Protein AF-A0A351AAW2-F1 (afdb_monomer)

pLDDT: mean 85.41, std 19.0, range [32.38, 98.69]

Sequence (210 aa):
MLSVAGLLGGGAAAAAQMTMWMSGPDSREQTAAILKAEAAKGPVTVGLVSDPWFYSPTLYPMATAPRFVPVDQRDAAMREATNPAVVRYVAPDGGRINWDTRLIDEVQPDFIVFSSFEADDLARIAADPAARPKFEAAVKDMERFRDRLNQDYEVWQRVGAGGPRIHDLMYIRPEMWIWRKKPKSATDSASTSNPSSTTSGTSGAPAPTP

Radius of gyration: 25.87 Å; Cα contacts (8 Å, |Δi|>4): 273; chains: 1; bounding box: 112×68×40 Å

Secondary structure (DSSP, 8-state):
------SSS-HHHHHHHHHHHHHSPPHHHHHHHHHHHHHTTS--EEEESS---TTS---STTTT--TTS-HHHHHHHHHH-BTTEEE----TTS---TT-THIIIII--SEEEEEHHHHHHHHHHHT-TTTGGGSHHHHHHHHHHHHHHHHHEEEEEEESTT---SGGGGGGS--EEEEEEPPPPGGGG----------------PPPP-

Mean predicted aligned error: 9.9 Å

Foldseek 3Di:
DDPPDDDDPDPPVVVVVLVCLLPDDALLAVVLVVLLVVLVVDAFEEEELFQAACQHRPVWPCSHPDPVPDPVVSVVRQCPRVSHRYDYDQDPVRDGAGLALCCCVPVNGQKYKDWLLSPVVLVVQVVDPVNCVVCVPNNVSNVVSVVSCVVFKDFPDWTQPPFDNPNVRCSSGIIMTIIGGDPPDPVVPPPPDDDPDDDPDDDDDDDDDD

Solvent-accessible surface area (backbone atoms only — not comparable to full-atom values): 12320 Å² total; per-residue (Å²): 134,94,81,86,78,83,88,77,87,50,64,68,59,55,50,50,53,50,49,50,44,65,73,42,81,51,31,33,54,52,50,23,51,55,50,34,56,52,21,74,77,42,94,38,36,39,29,38,49,51,86,64,28,78,74,37,48,60,62,36,70,57,26,52,45,61,83,88,54,55,66,69,61,42,48,49,37,33,64,68,26,65,65,27,26,47,47,61,62,62,44,98,88,67,48,79,55,58,32,48,52,54,35,61,75,72,64,53,40,51,26,40,43,52,30,41,80,75,48,48,59,46,53,53,34,66,72,30,84,85,54,25,78,85,42,47,67,63,37,50,30,42,52,52,25,51,60,55,41,60,74,52,30,43,81,70,49,72,35,34,70,91,45,56,86,52,76,88,51,18,81,57,25,39,32,32,43,36,27,31,52,56,79,79,61,84,73,77,72,75,75,73,79,78,81,85,82,81,83,87,81,83,84,87,80,86,86,88,81,134

Structure (mmCIF, N/CA/C/O backbone):
data_AF-A0A351AAW2-F1
#
_entry.id   AF-A0A351AAW2-F1
#
loop_
_atom_site.group_PDB
_atom_site.id
_atom_site.type_symbol
_atom_site.label_atom_id
_atom_site.label_alt_id
_atom_site.label_comp_id
_atom_site.label_asym_id
_atom_site.label_entity_id
_atom_site.label_seq_id
_atom_site.pdbx_PDB_ins_code
_atom_site.Cartn_x
_atom_site.Cartn_y
_atom_site.Cartn_z
_atom_site.occupancy
_atom_site.B_iso_or_equiv
_atom_site.auth_seq_id
_atom_site.auth_comp_id
_atom_site.auth_asym_id
_atom_site.auth_atom_id
_atom_site.pdbx_PDB_model_num
ATOM 1 N N . MET A 1 1 ? 34.256 26.116 -13.286 1.00 32.38 1 MET A N 1
ATOM 2 C CA . MET A 1 1 ? 33.005 26.182 -14.068 1.00 32.38 1 MET A CA 1
ATOM 3 C C . MET A 1 1 ? 32.239 24.891 -13.833 1.00 32.38 1 MET A C 1
ATOM 5 O O . MET A 1 1 ? 32.781 23.831 -14.107 1.00 32.38 1 MET A O 1
ATOM 9 N N . LEU A 1 2 ? 31.046 24.980 -13.236 1.00 39.31 2 LEU A N 1
ATOM 10 C CA . LEU A 1 2 ? 30.132 23.857 -13.011 1.00 39.31 2 LEU A CA 1
ATOM 11 C C . LEU A 1 2 ? 29.430 23.537 -14.337 1.00 39.31 2 LEU A C 1
ATOM 13 O O . LEU A 1 2 ? 28.540 24.269 -14.761 1.00 39.31 2 LEU A O 1
ATOM 17 N N . SER A 1 3 ? 29.841 22.463 -14.998 1.00 38.38 3 SER A N 1
ATOM 18 C CA . SER A 1 3 ? 29.229 21.984 -16.237 1.00 38.38 3 SER A CA 1
ATOM 19 C C . SER A 1 3 ? 28.913 20.497 -16.109 1.00 38.38 3 SER A C 1
ATO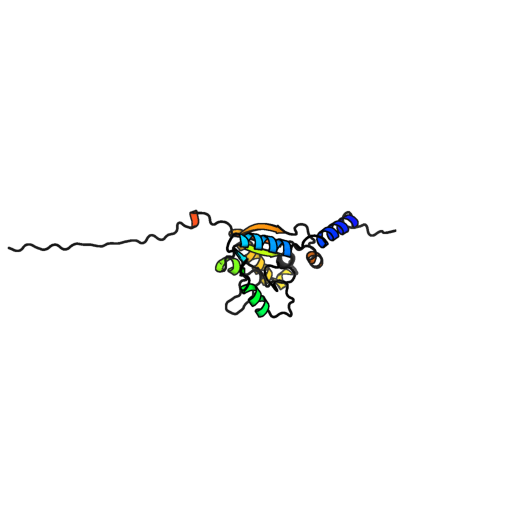M 21 O O . SER A 1 3 ? 29.616 19.649 -16.645 1.00 38.38 3 SER A O 1
ATOM 23 N N . VAL A 1 4 ? 27.836 20.194 -15.381 1.00 46.47 4 VAL A N 1
ATOM 24 C CA . VAL A 1 4 ? 27.039 18.969 -15.562 1.00 46.47 4 VAL A CA 1
ATOM 25 C C . VAL A 1 4 ? 25.584 19.418 -15.690 1.00 46.47 4 VAL A C 1
ATOM 27 O O . VAL A 1 4 ? 24.741 19.232 -14.820 1.00 46.47 4 VAL A O 1
ATOM 30 N N . ALA A 1 5 ? 25.331 20.140 -16.777 1.00 44.94 5 ALA A N 1
ATOM 31 C CA . ALA A 1 5 ? 24.012 20.523 -17.242 1.00 44.94 5 ALA A CA 1
ATOM 32 C C . ALA A 1 5 ? 23.766 19.729 -18.524 1.00 44.94 5 ALA A C 1
ATOM 34 O O . ALA A 1 5 ? 24.252 20.101 -19.587 1.00 44.94 5 ALA A O 1
ATOM 35 N N . GLY A 1 6 ? 23.074 18.598 -18.421 1.00 40.16 6 GLY A N 1
ATOM 36 C CA . GLY A 1 6 ? 22.775 17.803 -19.604 1.00 40.16 6 GLY A CA 1
ATOM 37 C C . GLY A 1 6 ? 22.202 16.441 -19.275 1.00 40.16 6 GLY A C 1
ATOM 38 O O . GLY A 1 6 ? 22.934 15.465 -19.311 1.00 40.16 6 GLY A O 1
ATOM 39 N N . LEU A 1 7 ? 20.896 16.387 -18.988 1.00 43.41 7 LEU A N 1
ATOM 40 C CA . LEU A 1 7 ? 20.060 15.413 -19.695 1.00 43.41 7 LEU A CA 1
ATOM 41 C C . LEU A 1 7 ? 18.557 15.737 -19.696 1.00 43.41 7 LEU A C 1
ATOM 43 O O . LEU A 1 7 ? 17.889 15.276 -20.606 1.00 43.41 7 LEU A O 1
ATOM 47 N N . LEU A 1 8 ? 18.002 16.528 -18.763 1.00 42.16 8 LEU A N 1
ATOM 48 C CA . LEU A 1 8 ? 16.540 16.761 -18.710 1.00 42.16 8 LEU A CA 1
ATOM 49 C C . LEU A 1 8 ? 16.142 18.091 -18.032 1.00 42.16 8 LEU A C 1
ATOM 51 O O . LEU A 1 8 ? 15.475 18.076 -17.008 1.00 42.16 8 LEU A O 1
ATOM 55 N N . GLY A 1 9 ? 16.559 19.251 -18.554 1.00 45.62 9 GLY A N 1
ATOM 56 C CA . GLY A 1 9 ? 15.999 20.539 -18.102 1.00 45.62 9 GLY A CA 1
ATOM 57 C C . GLY A 1 9 ? 16.155 20.832 -16.599 1.00 45.62 9 GLY A C 1
ATOM 58 O O . GLY A 1 9 ? 15.196 20.785 -15.840 1.00 45.62 9 GLY A O 1
ATOM 59 N N . GLY A 1 10 ? 17.371 21.211 -16.191 1.00 56.72 10 GLY A N 1
ATOM 60 C CA . GLY A 1 10 ? 17.619 21.961 -14.953 1.00 56.72 10 GLY A CA 1
ATOM 61 C C . GLY A 1 10 ? 17.980 21.124 -13.725 1.00 56.72 10 GLY A C 1
ATOM 62 O O . GLY A 1 10 ? 17.160 20.939 -12.832 1.00 56.72 10 GLY A O 1
ATOM 63 N N . GLY A 1 11 ? 19.249 20.720 -13.599 1.00 69.56 11 GLY A N 1
ATOM 64 C CA . GLY A 1 11 ? 19.754 20.034 -12.397 1.00 69.56 11 GLY A CA 1
ATOM 65 C C . GLY A 1 11 ? 19.486 20.793 -11.087 1.00 69.56 11 GLY A C 1
ATOM 66 O O . GLY A 1 11 ? 19.213 20.170 -10.068 1.00 69.56 11 GLY A O 1
ATOM 67 N N . ALA A 1 12 ? 19.458 22.130 -11.121 1.00 78.94 12 ALA A N 1
ATOM 68 C CA . ALA A 1 12 ? 19.077 22.949 -9.969 1.00 78.94 12 ALA A CA 1
ATOM 69 C C . ALA A 1 12 ? 17.584 22.828 -9.608 1.00 78.94 12 ALA A C 1
ATOM 71 O O . ALA A 1 12 ? 17.251 22.749 -8.431 1.00 78.94 12 ALA A O 1
ATOM 72 N N . ALA A 1 13 ? 16.689 22.766 -10.601 1.00 80.94 13 ALA A N 1
ATOM 73 C CA . ALA A 1 13 ? 15.256 22.588 -10.370 1.00 80.94 13 ALA A CA 1
ATOM 74 C C . ALA A 1 13 ? 14.956 21.183 -9.829 1.00 80.94 13 ALA A C 1
ATOM 76 O O . ALA A 1 13 ? 14.210 21.043 -8.864 1.00 80.94 13 ALA A O 1
ATOM 77 N N . ALA A 1 14 ? 15.604 20.152 -10.380 1.00 80.00 14 ALA A N 1
ATOM 78 C CA . ALA A 1 14 ? 15.505 18.788 -9.866 1.00 80.00 14 ALA A CA 1
ATOM 79 C C . ALA A 1 14 ? 16.056 18.669 -8.434 1.00 80.00 14 ALA A C 1
ATOM 81 O O . ALA A 1 14 ? 15.426 18.045 -7.584 1.00 80.00 14 ALA A O 1
ATOM 82 N N . ALA A 1 15 ? 17.193 19.310 -8.139 1.00 84.12 15 ALA A N 1
ATOM 83 C CA . ALA A 1 15 ? 17.756 19.341 -6.791 1.00 84.12 15 ALA A CA 1
ATOM 84 C C . ALA A 1 15 ? 16.842 20.080 -5.800 1.00 84.12 15 ALA A C 1
ATOM 86 O O . ALA A 1 15 ? 16.613 19.586 -4.697 1.00 84.12 15 ALA A O 1
ATOM 87 N N . ALA A 1 16 ? 16.272 21.223 -6.192 1.00 87.06 16 ALA A N 1
ATOM 88 C CA . ALA A 1 16 ? 15.308 21.960 -5.378 1.00 87.06 16 ALA A CA 1
ATOM 89 C C . ALA A 1 16 ? 14.037 21.137 -5.116 1.00 87.06 16 ALA A C 1
ATOM 91 O O . ALA A 1 16 ? 13.591 21.042 -3.975 1.00 87.06 16 ALA A O 1
ATOM 92 N N . GLN A 1 17 ? 13.503 20.472 -6.143 1.00 87.12 17 GLN A N 1
ATOM 93 C CA . GLN A 1 17 ? 12.336 19.603 -6.017 1.00 87.12 17 GLN A CA 1
ATOM 94 C C . GLN A 1 17 ? 12.607 18.413 -5.089 1.00 87.12 17 GLN A C 1
ATOM 96 O O . GLN A 1 17 ? 11.781 18.100 -4.230 1.00 87.12 17 GLN A O 1
ATOM 101 N N . MET A 1 18 ? 13.774 17.778 -5.223 1.00 86.88 18 MET A N 1
ATOM 102 C CA . MET A 1 18 ? 14.186 16.686 -4.344 1.00 86.88 18 MET A CA 1
ATOM 103 C C . MET A 1 18 ? 14.350 17.170 -2.901 1.00 86.88 18 MET A C 1
ATOM 105 O O . MET A 1 18 ? 13.867 16.527 -1.974 1.00 86.88 18 MET A O 1
ATOM 109 N N . THR A 1 19 ? 14.959 18.343 -2.716 1.00 88.50 19 THR A N 1
ATOM 110 C CA . THR A 1 19 ? 15.125 18.976 -1.400 1.00 88.50 19 THR A CA 1
ATOM 111 C C . THR A 1 19 ? 13.768 19.239 -0.760 1.00 88.50 19 THR A C 1
ATOM 113 O O . THR A 1 19 ? 13.556 18.880 0.394 1.00 88.50 19 THR A O 1
ATOM 116 N N . MET A 1 20 ? 12.817 19.783 -1.523 1.00 89.25 20 MET A N 1
ATOM 117 C CA . MET A 1 20 ? 11.447 19.993 -1.062 1.00 89.25 20 MET A CA 1
ATOM 118 C C . MET A 1 20 ? 10.782 18.686 -0.626 1.00 89.25 20 MET A C 1
ATOM 120 O O . MET A 1 20 ? 10.138 18.658 0.420 1.00 89.25 20 MET A O 1
ATOM 124 N N . TRP A 1 21 ? 10.946 17.601 -1.387 1.00 90.75 21 TRP A N 1
ATOM 125 C CA . TRP A 1 21 ? 10.404 16.296 -1.008 1.00 90.75 21 TRP A CA 1
ATOM 126 C C . TRP A 1 21 ? 11.035 15.741 0.267 1.00 90.75 21 TRP A C 1
ATOM 128 O O . TRP A 1 21 ? 10.297 15.260 1.118 1.00 90.75 21 TRP A O 1
ATOM 138 N N . MET A 1 22 ? 12.354 15.865 0.424 1.00 89.19 22 MET A N 1
ATOM 139 C CA . MET A 1 22 ? 13.073 15.415 1.622 1.00 89.19 22 MET A CA 1
ATOM 140 C C . MET A 1 22 ? 12.754 16.256 2.865 1.00 89.19 22 MET A C 1
ATOM 142 O O . MET A 1 22 ? 12.790 15.738 3.975 1.00 89.19 22 MET A O 1
ATOM 146 N N . SER A 1 23 ? 12.465 17.550 2.693 1.00 91.31 23 SER A N 1
ATOM 147 C CA . SER A 1 23 ? 12.080 18.450 3.791 1.00 91.31 23 SER A CA 1
ATOM 148 C C . SER A 1 23 ? 10.594 18.385 4.148 1.00 91.31 23 SER A C 1
ATOM 150 O O . SER A 1 23 ? 10.184 18.886 5.193 1.00 91.31 23 SER A O 1
ATOM 152 N N . GLY A 1 24 ? 9.777 17.841 3.246 1.00 88.25 24 GLY A N 1
ATOM 153 C CA . GLY A 1 24 ? 8.337 17.750 3.421 1.00 88.25 24 GLY A CA 1
ATOM 154 C C . GLY A 1 24 ? 7.940 16.588 4.333 1.00 88.25 24 GLY A C 1
ATOM 155 O O . GLY A 1 24 ? 8.760 15.724 4.643 1.00 88.25 24 GLY A O 1
ATOM 156 N N . PRO A 1 25 ? 6.661 16.523 4.736 1.00 90.69 25 PRO A N 1
ATOM 157 C CA . PRO A 1 25 ? 6.148 15.359 5.436 1.00 90.69 25 PRO A CA 1
ATOM 158 C C . PRO A 1 25 ? 6.336 14.093 4.596 1.00 90.69 25 PRO A C 1
ATOM 160 O O . PRO A 1 25 ? 6.118 14.092 3.378 1.00 90.69 25 PRO A O 1
ATOM 163 N N . ASP A 1 26 ? 6.701 13.006 5.265 1.00 92.94 26 ASP A N 1
ATOM 164 C CA . ASP A 1 26 ? 6.865 11.701 4.642 1.00 92.94 26 ASP A CA 1
ATOM 165 C C . ASP A 1 26 ? 5.517 11.182 4.105 1.00 92.94 26 ASP A C 1
ATOM 167 O O . ASP A 1 26 ? 4.471 11.367 4.737 1.00 92.94 26 ASP A O 1
ATOM 171 N N . SER A 1 27 ? 5.489 10.576 2.914 1.00 95.75 27 SER A N 1
ATOM 172 C CA . SER A 1 27 ? 4.233 10.093 2.317 1.00 95.75 27 SER A CA 1
ATOM 173 C C . SER A 1 27 ? 3.629 8.907 3.072 1.00 95.75 27 SER A C 1
ATOM 175 O O . SER A 1 27 ? 2.403 8.766 3.094 1.00 95.75 27 SER A O 1
ATOM 177 N N . ARG A 1 28 ? 4.450 8.094 3.743 1.00 95.56 28 ARG A N 1
ATOM 178 C CA . ARG A 1 28 ? 4.016 6.969 4.584 1.00 95.56 28 ARG A CA 1
ATOM 179 C C . ARG A 1 28 ? 3.315 7.480 5.838 1.00 95.56 28 ARG A C 1
ATOM 181 O O . ARG A 1 28 ? 2.228 7.003 6.159 1.00 95.56 28 ARG A O 1
ATOM 188 N N . GLU A 1 29 ? 3.889 8.498 6.479 1.00 95.44 29 GLU A N 1
ATOM 189 C CA . GLU A 1 29 ? 3.304 9.162 7.653 1.00 95.44 29 GLU A CA 1
ATOM 190 C C . GLU A 1 29 ? 2.002 9.887 7.308 1.00 95.44 29 GLU A C 1
ATOM 192 O O . GLU A 1 29 ? 0.998 9.727 7.998 1.00 95.44 29 GLU A O 1
ATOM 197 N N . GLN A 1 30 ? 1.974 10.633 6.200 1.00 96.88 30 GLN A N 1
ATOM 198 C CA . GLN A 1 30 ? 0.746 11.280 5.723 1.00 96.88 30 GLN A CA 1
ATOM 199 C C . GLN A 1 30 ? -0.361 10.260 5.449 1.00 96.88 30 GLN A C 1
ATOM 201 O O . GLN A 1 30 ? -1.504 10.460 5.854 1.00 96.88 30 GLN A O 1
ATOM 206 N N . THR A 1 31 ? -0.019 9.144 4.803 1.00 98.00 31 THR A N 1
ATOM 207 C CA . THR A 1 31 ? -0.963 8.051 4.539 1.00 98.00 31 THR A CA 1
ATOM 208 C C . THR A 1 31 ? -1.501 7.456 5.838 1.00 98.00 31 THR A C 1
ATOM 210 O O . THR A 1 31 ? -2.710 7.260 5.973 1.00 98.00 31 THR A O 1
ATOM 213 N N . ALA A 1 32 ? -0.632 7.221 6.825 1.00 97.06 32 ALA A N 1
ATOM 214 C CA . ALA A 1 32 ? -1.048 6.742 8.136 1.00 97.06 32 ALA A CA 1
ATOM 215 C C . ALA A 1 32 ? -1.952 7.752 8.859 1.00 97.06 32 ALA A C 1
ATOM 217 O O . ALA A 1 32 ? -2.960 7.355 9.439 1.00 97.06 32 ALA A O 1
ATOM 218 N N . ALA A 1 33 ? -1.639 9.048 8.794 1.00 97.50 33 ALA A N 1
ATOM 219 C CA . ALA A 1 33 ? -2.446 10.108 9.392 1.00 97.50 33 ALA A CA 1
ATOM 220 C C . ALA A 1 33 ? -3.853 10.181 8.778 1.00 97.50 33 ALA A C 1
ATOM 222 O O . ALA A 1 33 ? -4.832 10.279 9.514 1.00 97.50 33 ALA A O 1
ATOM 223 N N . ILE A 1 34 ? -3.966 10.061 7.450 1.00 98.06 34 ILE A N 1
ATOM 224 C CA . ILE A 1 34 ? -5.254 10.014 6.743 1.00 98.06 34 ILE A CA 1
ATOM 225 C C . ILE A 1 34 ? -6.096 8.829 7.233 1.00 98.06 34 ILE A C 1
ATOM 227 O O . ILE A 1 34 ? -7.254 9.001 7.606 1.00 98.06 34 ILE A O 1
ATOM 231 N N . LEU A 1 35 ? -5.514 7.630 7.279 1.00 98.31 35 LEU A N 1
ATOM 232 C CA . LEU A 1 35 ? -6.234 6.416 7.675 1.00 98.31 35 LEU A CA 1
ATOM 233 C C . LEU A 1 35 ? -6.613 6.416 9.165 1.00 98.31 35 LEU A C 1
ATOM 235 O O . LEU A 1 35 ? -7.714 5.997 9.516 1.00 98.31 35 LEU A O 1
ATOM 239 N N . LYS A 1 36 ? -5.751 6.949 10.039 1.00 97.56 36 LYS A N 1
ATOM 240 C CA . LYS A 1 36 ? -6.065 7.164 11.462 1.00 97.56 36 LYS A CA 1
ATOM 241 C C . LYS A 1 36 ? -7.186 8.192 11.649 1.00 97.56 36 LYS A C 1
ATOM 243 O O . LYS A 1 36 ? -8.022 8.020 12.530 1.00 97.56 36 LYS A O 1
ATOM 248 N N . ALA A 1 37 ? -7.246 9.229 10.812 1.00 97.88 37 ALA A N 1
ATOM 249 C CA . ALA A 1 37 ? -8.334 10.204 10.845 1.00 97.88 37 ALA A CA 1
ATOM 250 C C . ALA A 1 37 ? -9.679 9.604 10.400 1.00 97.88 37 ALA A C 1
ATOM 252 O O . ALA A 1 37 ? -10.714 9.992 10.936 1.00 97.88 37 ALA A O 1
ATOM 253 N N . GLU A 1 38 ? -9.690 8.652 9.460 1.00 97.75 38 GLU A N 1
ATOM 254 C CA . GLU A 1 38 ? -10.908 7.893 9.136 1.00 97.75 38 GLU A CA 1
ATOM 255 C C . GLU A 1 38 ? -11.321 6.968 10.284 1.00 97.75 38 GLU A C 1
ATOM 257 O O . GLU A 1 38 ? -12.490 6.949 10.659 1.00 97.75 38 GLU A O 1
ATOM 262 N N . ALA A 1 39 ? -10.366 6.272 10.902 1.00 97.19 39 ALA A N 1
ATOM 263 C CA . ALA A 1 39 ? -10.633 5.387 12.035 1.00 97.19 39 ALA A CA 1
ATOM 264 C C . ALA A 1 39 ? -11.135 6.141 13.290 1.00 97.19 39 ALA A C 1
ATOM 266 O O . ALA A 1 39 ? -11.916 5.617 14.082 1.00 97.19 39 ALA A O 1
ATOM 267 N N . ALA A 1 40 ? -10.792 7.426 13.430 1.00 96.88 40 ALA A N 1
ATOM 268 C CA . ALA A 1 40 ? -11.358 8.293 14.464 1.00 96.88 40 ALA A CA 1
ATOM 269 C C . ALA A 1 40 ? -12.862 8.587 14.272 1.00 96.88 40 ALA A C 1
ATOM 271 O O . ALA A 1 40 ? -13.527 8.999 15.223 1.00 96.88 40 ALA A O 1
ATOM 272 N N . LYS A 1 41 ? -13.412 8.388 13.065 1.00 96.50 41 LYS A N 1
ATOM 273 C CA . LYS A 1 41 ? -14.846 8.574 12.770 1.00 96.50 41 LYS A CA 1
ATOM 274 C C . LYS A 1 41 ? -15.668 7.312 13.041 1.00 96.50 41 LYS A C 1
ATOM 276 O O . LYS A 1 41 ? -16.892 7.393 13.111 1.00 96.50 41 LYS A O 1
ATOM 281 N N . GLY A 1 42 ? -15.016 6.161 13.174 1.00 95.25 42 GLY A N 1
ATOM 282 C CA . GLY A 1 42 ? -15.643 4.867 13.420 1.00 95.25 42 GLY A CA 1
ATOM 283 C C . GLY A 1 42 ? -14.685 3.709 13.126 1.00 95.25 42 GLY A C 1
ATOM 284 O O . GLY A 1 42 ? -13.620 3.934 12.554 1.00 95.25 42 GLY A O 1
ATOM 285 N N . PRO A 1 43 ? -15.042 2.466 13.497 1.00 95.88 43 PRO A N 1
ATOM 286 C CA . PRO A 1 43 ? -14.203 1.301 13.237 1.00 95.88 43 PRO A CA 1
ATOM 287 C C . PRO A 1 43 ? -13.858 1.175 11.749 1.00 95.88 43 PRO A C 1
ATOM 289 O O . PRO A 1 43 ? -14.750 1.164 10.904 1.00 95.88 43 PRO A O 1
ATOM 292 N N . VAL A 1 44 ? -12.562 1.084 11.448 1.00 97.00 44 VAL A N 1
ATOM 293 C CA . VAL A 1 44 ? -12.021 0.969 10.090 1.00 97.00 44 VAL A CA 1
ATOM 294 C C . VAL A 1 44 ? -10.956 -0.118 10.067 1.00 97.00 44 VAL A C 1
ATOM 296 O O . VAL A 1 44 ? -10.084 -0.163 10.940 1.00 97.00 44 VAL A O 1
ATOM 299 N N . THR A 1 45 ? -10.996 -0.945 9.026 1.00 98.31 45 THR A N 1
ATOM 300 C CA . THR A 1 45 ? -9.996 -1.976 8.741 1.00 98.31 45 THR A CA 1
ATOM 301 C C . THR A 1 45 ? -9.164 -1.602 7.514 1.00 98.31 45 THR A C 1
ATOM 303 O O . THR A 1 45 ? -9.706 -1.267 6.460 1.00 98.31 45 THR A O 1
ATOM 306 N N . VAL A 1 46 ? -7.838 -1.692 7.627 1.00 98.56 46 VAL A N 1
ATOM 307 C CA . VAL A 1 46 ? -6.885 -1.415 6.545 1.00 98.56 46 VAL A CA 1
ATOM 308 C C . VAL A 1 46 ? -6.122 -2.682 6.169 1.00 98.56 46 VAL A C 1
ATOM 310 O O . VAL A 1 46 ? -5.406 -3.255 6.987 1.00 98.56 46 VAL A O 1
ATOM 313 N N . GLY A 1 47 ? -6.253 -3.093 4.911 1.00 98.12 47 GLY A N 1
ATOM 314 C CA . GLY A 1 47 ? -5.556 -4.220 4.309 1.00 98.12 47 GLY A CA 1
ATOM 315 C C . GLY A 1 47 ? -4.191 -3.856 3.733 1.00 98.12 47 GLY A C 1
ATOM 316 O O . GLY A 1 47 ? -4.057 -2.860 3.019 1.00 98.12 47 GLY A O 1
ATOM 317 N N . LEU A 1 48 ? -3.201 -4.710 3.985 1.00 97.38 48 LEU A N 1
ATOM 318 C CA . LEU A 1 48 ? -1.857 -4.637 3.414 1.00 97.38 48 LEU A CA 1
ATOM 319 C C . LEU A 1 48 ? -1.638 -5.774 2.409 1.00 97.38 48 LEU A C 1
ATOM 321 O O . LEU A 1 48 ? -1.891 -6.940 2.713 1.00 97.38 48 LEU A O 1
ATOM 325 N N . VAL A 1 49 ? -1.128 -5.443 1.219 1.00 97.12 49 VAL A N 1
ATOM 326 C CA . VAL A 1 49 ? -0.915 -6.420 0.129 1.00 97.12 49 VAL A CA 1
ATOM 327 C C . VAL A 1 49 ? 0.314 -7.311 0.335 1.00 97.12 49 VAL A C 1
ATOM 329 O O . VAL A 1 49 ? 0.438 -8.354 -0.302 1.00 97.12 49 VAL A O 1
ATOM 332 N N . SER A 1 50 ? 1.226 -6.919 1.221 1.00 94.81 50 SER A N 1
ATOM 333 C CA . SER A 1 50 ? 2.466 -7.628 1.540 1.00 94.81 50 SER A CA 1
ATOM 334 C C . SER A 1 50 ? 2.837 -7.424 3.003 1.00 94.81 50 SER A C 1
ATOM 336 O O . SER A 1 50 ? 2.265 -6.569 3.680 1.00 94.81 50 SER A O 1
ATOM 338 N N . ASP A 1 51 ? 3.811 -8.193 3.497 1.00 92.06 51 ASP A N 1
ATOM 339 C CA . ASP A 1 51 ? 4.370 -7.931 4.823 1.00 92.06 51 ASP A CA 1
ATOM 340 C C . ASP A 1 51 ? 4.942 -6.506 4.872 1.00 92.06 51 ASP A C 1
ATOM 342 O O . ASP A 1 51 ? 5.748 -6.148 4.002 1.00 92.06 51 ASP A O 1
ATOM 346 N N . PRO A 1 52 ? 4.557 -5.703 5.874 1.00 91.12 52 PRO A N 1
ATOM 347 C CA . PRO A 1 52 ? 4.966 -4.316 5.934 1.00 91.12 52 PRO A CA 1
ATOM 348 C C . PRO A 1 52 ? 6.464 -4.171 6.202 1.00 91.12 52 PRO A C 1
ATOM 350 O O . PRO A 1 52 ? 7.128 -5.029 6.804 1.00 91.12 52 PRO A O 1
ATOM 353 N N . TRP A 1 53 ? 6.999 -3.082 5.663 1.00 90.62 53 TRP A N 1
ATOM 354 C CA . TRP A 1 53 ? 8.422 -2.801 5.596 1.00 90.62 53 TRP A CA 1
ATOM 355 C C . TRP A 1 53 ? 8.687 -1.292 5.651 1.00 90.62 53 TRP A C 1
ATOM 357 O O . TRP A 1 53 ? 7.764 -0.509 5.857 1.00 90.62 53 TRP A O 1
ATOM 367 N N . PHE A 1 54 ? 9.935 -0.844 5.457 1.00 88.50 54 PHE A N 1
ATOM 368 C CA . PHE A 1 54 ? 10.271 0.587 5.552 1.00 88.50 54 PHE A CA 1
ATOM 369 C C . PHE A 1 54 ? 9.436 1.473 4.606 1.00 88.50 54 PHE A C 1
ATOM 371 O O . PHE A 1 54 ? 9.317 2.668 4.858 1.00 88.50 54 PHE A O 1
ATOM 378 N N . TYR A 1 55 ? 8.898 0.930 3.505 1.00 90.12 55 TYR A N 1
ATOM 379 C CA . TYR A 1 55 ? 8.084 1.659 2.524 1.00 90.12 55 TYR A CA 1
ATOM 380 C C . TYR A 1 55 ? 6.579 1.662 2.839 1.00 90.12 55 TYR A C 1
ATOM 382 O O . TYR A 1 55 ? 5.815 2.345 2.163 1.00 90.12 55 TYR A O 1
ATOM 390 N N . SER A 1 56 ? 6.141 0.930 3.863 1.00 93.25 56 SER A N 1
ATOM 391 C CA . SER A 1 56 ? 4.727 0.819 4.222 1.00 93.25 56 SER A CA 1
ATOM 392 C C . SER A 1 56 ? 4.273 1.981 5.122 1.00 93.25 56 SER A C 1
ATOM 394 O O . SER A 1 56 ? 5.097 2.579 5.820 1.00 93.25 56 SER A O 1
ATOM 396 N N . PRO A 1 57 ? 2.968 2.317 5.150 1.00 95.19 57 PRO A N 1
ATOM 397 C CA . PRO A 1 57 ? 2.437 3.306 6.086 1.00 95.19 57 PRO A CA 1
ATOM 398 C C . PRO A 1 57 ? 2.640 2.892 7.552 1.00 95.19 57 PRO A C 1
ATOM 400 O O . PRO A 1 57 ? 2.445 1.732 7.916 1.00 95.19 57 PRO A O 1
ATOM 403 N N . THR A 1 58 ? 2.937 3.853 8.425 1.00 94.38 58 THR A N 1
ATOM 404 C CA . THR A 1 58 ? 3.160 3.660 9.872 1.00 94.38 58 THR A CA 1
ATOM 405 C C . THR A 1 58 ? 1.854 3.583 10.671 1.00 94.38 58 THR A C 1
ATOM 407 O O . THR A 1 58 ? 1.563 4.357 11.593 1.00 94.38 58 THR A O 1
ATOM 410 N N . LEU A 1 59 ? 1.013 2.617 10.302 1.00 95.50 59 LEU A N 1
ATOM 411 C CA . LEU A 1 59 ? -0.309 2.430 10.905 1.00 95.50 59 LEU A CA 1
ATOM 412 C C . LEU A 1 59 ? -0.242 1.906 12.340 1.00 95.50 59 LEU A C 1
ATOM 414 O O . LEU A 1 59 ? -1.135 2.198 13.128 1.00 95.50 59 LEU A O 1
ATOM 418 N N . TYR A 1 60 ? 0.830 1.202 12.690 1.00 93.88 60 TYR A N 1
ATOM 419 C CA . TYR A 1 60 ? 1.020 0.585 13.996 1.00 93.88 60 TYR A CA 1
ATOM 420 C C . TYR A 1 60 ? 2.513 0.537 14.372 1.00 93.88 60 TYR A C 1
ATOM 422 O O . TYR A 1 60 ? 3.372 0.684 13.490 1.00 93.88 60 TYR A O 1
ATOM 430 N N . PRO A 1 61 ? 2.859 0.361 15.664 1.00 88.50 61 PRO A N 1
ATOM 431 C CA . PRO A 1 61 ? 4.248 0.187 16.081 1.00 88.50 61 PRO A CA 1
ATOM 432 C C . PRO A 1 61 ? 4.890 -0.976 15.322 1.00 88.50 61 PRO A C 1
ATOM 434 O O . PRO A 1 61 ? 4.270 -2.012 15.155 1.00 88.50 61 PRO A O 1
ATOM 437 N N . MET A 1 62 ? 6.138 -0.843 14.876 1.00 88.12 62 MET A N 1
ATOM 438 C CA . MET A 1 62 ? 6.847 -1.892 14.119 1.00 88.12 62 MET A CA 1
ATOM 439 C C . MET A 1 62 ? 6.379 -2.120 12.669 1.00 88.12 62 MET A C 1
ATOM 441 O O . MET A 1 62 ? 6.943 -2.988 12.004 1.00 88.12 62 MET A O 1
ATOM 445 N N . ALA A 1 63 ? 5.454 -1.318 12.125 1.00 88.12 63 ALA A N 1
ATOM 446 C CA . ALA A 1 63 ? 5.100 -1.376 10.698 1.00 88.12 63 ALA A CA 1
ATOM 447 C C . ALA A 1 63 ? 6.325 -1.206 9.771 1.00 88.12 63 ALA A C 1
ATOM 449 O O . ALA A 1 63 ? 6.408 -1.819 8.713 1.00 88.12 63 ALA A O 1
ATOM 450 N N . THR A 1 64 ? 7.316 -0.424 10.200 1.00 88.44 64 THR A N 1
ATOM 451 C CA . THR A 1 64 ? 8.578 -0.190 9.477 1.00 88.44 64 THR A CA 1
ATOM 452 C C . THR A 1 64 ? 9.772 -0.895 10.125 1.00 88.44 64 THR A C 1
ATOM 454 O O . THR A 1 64 ? 10.924 -0.550 9.857 1.00 88.44 64 THR A O 1
ATOM 457 N N . ALA A 1 65 ? 9.522 -1.878 10.998 1.00 88.56 65 ALA A N 1
ATOM 458 C CA . ALA A 1 65 ? 10.586 -2.583 11.698 1.00 88.56 65 ALA A CA 1
ATOM 459 C C . ALA A 1 65 ? 11.508 -3.337 10.723 1.00 88.56 65 ALA A C 1
ATOM 461 O O . ALA A 1 65 ? 11.030 -3.887 9.730 1.00 88.56 65 ALA A O 1
ATOM 462 N N . PRO A 1 66 ? 12.818 -3.413 11.017 1.00 87.00 66 PRO A N 1
ATOM 463 C CA . PRO A 1 66 ? 13.789 -4.117 10.186 1.00 87.00 66 PRO A CA 1
ATOM 464 C C . PRO A 1 66 ? 13.591 -5.653 10.191 1.00 87.00 66 PRO A C 1
ATOM 466 O O . PRO A 1 66 ? 12.913 -6.201 11.049 1.00 87.00 66 PRO A O 1
ATOM 469 N N . ARG A 1 67 ? 14.176 -6.390 9.226 1.00 85.94 67 ARG A N 1
ATOM 470 C CA . ARG A 1 67 ? 13.798 -7.776 8.856 1.00 85.94 67 ARG A CA 1
ATOM 471 C C . ARG A 1 67 ? 14.346 -8.749 9.886 1.00 85.94 67 ARG A C 1
ATOM 473 O O . ARG A 1 67 ? 13.849 -9.861 9.982 1.00 85.94 67 ARG A O 1
ATOM 480 N N . PHE A 1 68 ? 15.361 -8.319 10.638 1.00 88.69 68 PHE A N 1
ATOM 481 C CA . PHE A 1 68 ? 15.875 -9.057 11.781 1.00 88.69 68 PHE A CA 1
ATOM 482 C C . PHE A 1 68 ? 14.857 -9.129 12.925 1.00 88.69 68 PHE A C 1
ATOM 484 O O . PHE A 1 68 ? 15.000 -9.976 13.799 1.00 88.69 68 PHE A O 1
ATOM 491 N N . VAL A 1 69 ? 13.833 -8.264 12.934 1.00 89.50 69 VAL A N 1
ATOM 492 C CA . VAL A 1 69 ? 12.710 -8.390 13.858 1.00 89.50 69 VAL A CA 1
ATOM 493 C C . VAL A 1 69 ? 11.827 -9.557 13.397 1.00 89.50 69 VAL A C 1
ATOM 495 O O . VAL A 1 69 ? 11.334 -9.534 12.258 1.00 89.50 69 VAL A O 1
ATOM 498 N N . PRO A 1 70 ? 11.594 -10.563 14.262 1.00 90.88 70 PRO A N 1
ATOM 499 C CA . PRO A 1 70 ? 10.792 -11.731 13.919 1.00 90.88 70 PRO A CA 1
ATOM 500 C C . PRO A 1 70 ? 9.412 -11.358 13.371 1.00 90.88 70 PRO A C 1
ATOM 502 O O . PRO A 1 70 ? 8.783 -10.400 13.825 1.00 90.88 70 PRO A O 1
ATOM 505 N N . VAL A 1 71 ? 8.943 -12.128 12.386 1.00 88.25 71 VAL A N 1
ATOM 506 C CA . VAL A 1 71 ? 7.625 -11.938 11.755 1.00 88.25 71 VAL A CA 1
ATOM 507 C C . VAL A 1 71 ? 6.512 -11.970 12.807 1.00 88.25 71 VAL A C 1
ATOM 509 O O . VAL A 1 71 ? 5.725 -11.033 12.861 1.00 88.25 71 VAL A O 1
ATOM 512 N N . ASP A 1 72 ? 6.544 -12.935 13.728 1.00 89.56 72 ASP A N 1
ATOM 513 C CA . ASP A 1 72 ? 5.516 -13.092 14.766 1.00 89.56 72 ASP A CA 1
ATOM 514 C C . ASP A 1 72 ? 5.383 -11.869 15.684 1.00 89.56 72 ASP A C 1
ATOM 516 O O . ASP A 1 72 ? 4.279 -11.522 16.101 1.00 89.56 72 ASP A O 1
ATOM 520 N N . GLN A 1 73 ? 6.495 -11.180 15.976 1.00 92.19 73 GLN A N 1
ATOM 521 C CA . GLN A 1 73 ? 6.465 -9.941 16.760 1.00 92.19 73 GLN A CA 1
ATOM 522 C C . GLN A 1 73 ? 5.816 -8.802 15.968 1.00 92.19 73 GLN A C 1
ATOM 524 O O . GLN A 1 73 ? 5.007 -8.052 16.509 1.00 92.19 73 GLN A O 1
ATOM 529 N N . ARG A 1 74 ? 6.133 -8.691 14.671 1.00 90.81 74 ARG A N 1
ATOM 530 C CA . ARG A 1 74 ? 5.513 -7.697 13.783 1.00 90.81 74 ARG A CA 1
ATOM 531 C C . ARG A 1 74 ? 4.021 -7.968 13.592 1.00 90.81 74 ARG A C 1
ATOM 533 O O . ARG A 1 74 ? 3.241 -7.020 13.569 1.00 90.81 74 ARG A O 1
ATOM 540 N N . ASP A 1 75 ? 3.614 -9.232 13.511 1.00 90.38 75 ASP A N 1
ATOM 541 C CA . ASP A 1 75 ? 2.202 -9.607 13.404 1.00 90.38 75 ASP A CA 1
ATOM 542 C C . ASP A 1 75 ? 1.442 -9.425 14.716 1.00 90.38 75 ASP A C 1
ATOM 544 O O . ASP A 1 75 ? 0.254 -9.115 14.691 1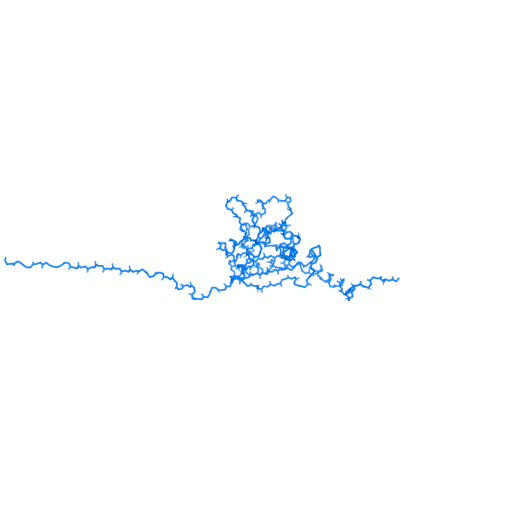.00 90.38 75 ASP A O 1
ATOM 548 N N . ALA A 1 76 ? 2.086 -9.648 15.866 1.00 92.31 76 ALA A N 1
ATOM 549 C CA . ALA A 1 76 ? 1.494 -9.336 17.164 1.00 92.31 76 ALA A CA 1
ATOM 550 C C . ALA A 1 76 ? 1.186 -7.836 17.253 1.00 92.31 76 ALA A C 1
ATOM 552 O O . ALA A 1 76 ? 0.034 -7.470 17.471 1.00 92.31 76 ALA A O 1
ATOM 553 N N . ALA A 1 77 ? 2.165 -6.984 16.932 1.00 93.69 77 ALA A N 1
ATOM 554 C CA . ALA A 1 77 ? 1.970 -5.537 16.901 1.00 93.69 77 ALA A CA 1
ATOM 555 C C . ALA A 1 77 ? 0.901 -5.098 15.879 1.00 93.69 77 ALA A C 1
ATOM 557 O O . ALA A 1 77 ? 0.134 -4.174 16.143 1.00 93.69 77 ALA A O 1
ATOM 558 N N . MET A 1 78 ? 0.811 -5.774 14.726 1.00 94.56 78 MET A N 1
ATOM 559 C CA . MET A 1 78 ? -0.239 -5.522 13.733 1.00 94.56 78 MET A CA 1
ATOM 560 C C . MET A 1 78 ? -1.631 -5.871 14.275 1.00 94.56 78 MET A C 1
ATOM 562 O O . MET A 1 78 ? -2.559 -5.084 14.117 1.00 94.56 78 MET A O 1
ATOM 566 N N . ARG A 1 79 ? -1.781 -7.026 14.938 1.00 93.31 79 ARG A N 1
ATOM 567 C CA . ARG A 1 79 ? -3.056 -7.481 15.524 1.00 93.31 79 ARG A CA 1
ATOM 568 C C . ARG A 1 79 ? -3.513 -6.628 16.707 1.00 93.31 79 ARG A C 1
ATOM 570 O O . ARG A 1 79 ? -4.709 -6.539 16.958 1.00 93.31 79 ARG A O 1
ATOM 577 N N . GLU A 1 80 ? -2.579 -6.022 17.432 1.00 95.56 80 GLU A N 1
ATOM 578 C CA . GLU A 1 80 ? -2.870 -5.090 18.527 1.00 95.56 80 GLU A CA 1
ATOM 579 C C . GLU A 1 80 ? -3.346 -3.715 18.028 1.00 95.56 80 GLU A C 1
ATOM 581 O O . GLU A 1 80 ? -3.961 -2.954 18.780 1.00 95.56 80 GLU A O 1
ATOM 586 N N . ALA A 1 81 ? -3.104 -3.386 16.755 1.00 94.81 81 ALA A N 1
ATOM 587 C CA . ALA A 1 81 ? -3.601 -2.160 16.153 1.00 94.81 81 ALA A CA 1
ATOM 588 C C . ALA A 1 81 ? -5.123 -2.229 15.986 1.00 94.81 81 ALA A C 1
ATOM 590 O O . ALA A 1 81 ? -5.646 -3.124 15.327 1.00 94.81 81 ALA A O 1
ATOM 591 N N . THR A 1 82 ? -5.837 -1.273 16.579 1.00 94.69 82 THR A N 1
ATOM 592 C CA . THR A 1 82 ? -7.311 -1.209 16.551 1.00 94.69 82 THR A CA 1
ATOM 593 C C . THR A 1 82 ? -7.856 0.106 15.994 1.00 94.69 82 THR A C 1
ATOM 595 O O . THR A 1 82 ? -9.046 0.203 15.710 1.00 94.69 82 THR A O 1
ATOM 598 N N . ASN A 1 83 ? -7.001 1.116 15.795 1.00 93.88 83 ASN A N 1
ATOM 599 C CA . ASN A 1 83 ? -7.397 2.442 15.318 1.00 93.88 83 ASN A CA 1
ATOM 600 C C . ASN A 1 83 ? -6.384 3.015 14.296 1.00 93.88 83 ASN A C 1
ATOM 602 O O . ASN A 1 83 ? -5.577 3.881 14.655 1.00 93.88 83 ASN A O 1
ATOM 606 N N . PRO A 1 84 ? -6.386 2.540 13.033 1.00 97.31 84 PRO A N 1
ATOM 607 C CA . PRO A 1 84 ? -7.269 1.507 12.471 1.00 97.31 84 PRO A CA 1
ATOM 608 C C . PRO A 1 84 ? -6.859 0.076 12.847 1.00 97.31 84 PRO A C 1
ATOM 610 O O . PRO A 1 84 ? -5.721 -0.164 13.255 1.00 97.31 84 PRO A O 1
ATOM 613 N N . ALA A 1 85 ? -7.774 -0.878 12.652 1.00 97.94 85 ALA A N 1
ATOM 614 C CA . ALA A 1 85 ? -7.414 -2.290 12.604 1.00 97.94 85 ALA A CA 1
ATOM 615 C C . ALA A 1 85 ? -6.590 -2.561 11.341 1.00 97.94 85 ALA A C 1
ATOM 617 O O . ALA A 1 85 ? -6.963 -2.119 10.253 1.00 97.94 85 ALA A O 1
ATOM 618 N N . VAL A 1 86 ? -5.468 -3.269 11.468 1.00 97.50 86 VAL A N 1
ATOM 619 C CA . VAL A 1 86 ? -4.577 -3.556 10.334 1.00 97.50 86 VAL A CA 1
ATOM 620 C C . VAL A 1 86 ? -4.570 -5.048 10.061 1.00 97.50 86 VAL A C 1
ATOM 622 O O . VAL A 1 86 ? -4.371 -5.858 10.962 1.00 97.50 86 VAL A O 1
ATOM 625 N N . VAL A 1 87 ? -4.803 -5.413 8.804 1.00 96.38 87 VAL A N 1
ATOM 626 C CA . VAL A 1 87 ? -4.928 -6.807 8.389 1.00 96.38 87 VAL A CA 1
ATOM 627 C C . VAL A 1 87 ? -4.081 -7.098 7.165 1.00 96.38 87 VAL A C 1
ATOM 629 O O . VAL A 1 87 ? -3.886 -6.272 6.276 1.00 96.38 87 VAL A O 1
ATOM 632 N N . ARG A 1 88 ? -3.614 -8.336 7.100 1.00 94.06 88 ARG A N 1
ATOM 633 C CA . ARG A 1 88 ? -3.029 -8.949 5.918 1.00 94.06 88 ARG A CA 1
ATOM 634 C C . ARG A 1 88 ? -3.552 -10.372 5.850 1.00 94.06 88 ARG A C 1
ATOM 636 O O . ARG A 1 88 ? -3.718 -11.011 6.887 1.00 94.06 88 ARG A O 1
ATOM 643 N N . TYR A 1 89 ? -3.779 -10.876 4.643 1.00 95.12 89 TYR A N 1
ATOM 644 C CA . TYR A 1 89 ? -4.110 -12.282 4.493 1.00 95.12 89 TYR A CA 1
ATOM 645 C C . TYR A 1 89 ? -2.891 -13.161 4.818 1.00 95.12 89 TYR A C 1
ATOM 647 O O . TYR A 1 89 ? -1.809 -12.986 4.251 1.00 95.12 89 TYR A O 1
ATOM 655 N N . VAL A 1 90 ? -3.079 -14.101 5.742 1.00 92.56 90 VAL A N 1
ATOM 656 C CA . VAL A 1 90 ? -2.133 -15.170 6.070 1.00 92.56 90 VAL A CA 1
ATOM 657 C C . VAL A 1 90 ? -2.919 -16.468 5.976 1.00 92.56 90 VAL A C 1
ATOM 659 O O . VAL A 1 90 ? -3.966 -16.600 6.609 1.00 92.56 90 VAL A O 1
ATOM 662 N N . ALA A 1 91 ? -2.450 -17.399 5.149 1.00 90.56 91 ALA A N 1
ATOM 663 C CA . ALA A 1 91 ? -3.128 -18.672 4.962 1.00 90.56 91 ALA A CA 1
ATOM 664 C C . ALA A 1 91 ? -3.104 -19.504 6.266 1.00 90.56 91 ALA A C 1
ATOM 666 O O . ALA A 1 91 ? -2.222 -19.298 7.104 1.00 90.56 91 ALA A O 1
ATOM 667 N N . PRO A 1 92 ? -4.042 -20.452 6.463 1.00 89.75 92 PRO A N 1
ATOM 668 C CA . PRO A 1 92 ? -4.118 -21.251 7.693 1.00 89.75 92 PRO A CA 1
ATOM 669 C C . PRO A 1 92 ? -2.850 -22.051 8.029 1.00 89.75 92 PRO A C 1
ATOM 671 O O . PRO A 1 92 ? -2.605 -22.361 9.190 1.00 89.75 92 PRO A O 1
ATOM 674 N N . ASP A 1 93 ? -2.038 -22.372 7.023 1.00 90.69 93 ASP A N 1
ATOM 675 C CA . ASP A 1 93 ? -0.732 -23.028 7.151 1.00 90.69 93 ASP A CA 1
ATOM 676 C C . ASP A 1 93 ? 0.416 -22.052 7.486 1.00 90.69 93 ASP A C 1
ATOM 678 O O . ASP A 1 93 ? 1.580 -22.446 7.531 1.00 90.69 93 ASP A O 1
ATOM 682 N N . GLY A 1 94 ? 0.106 -20.771 7.709 1.00 88.44 94 GLY A N 1
ATOM 683 C CA . GLY A 1 94 ? 1.079 -19.694 7.890 1.00 88.44 94 GLY A CA 1
ATOM 684 C C . GLY A 1 94 ? 1.633 -19.135 6.577 1.00 88.44 94 GLY A C 1
ATOM 685 O O . GLY A 1 94 ? 2.492 -18.250 6.608 1.00 88.44 94 GLY A O 1
ATOM 686 N N . GLY A 1 95 ? 1.154 -19.622 5.427 1.00 90.88 95 GLY A N 1
ATOM 687 C CA . GLY A 1 95 ? 1.582 -19.202 4.102 1.00 90.88 95 GLY A CA 1
ATOM 688 C C . GLY A 1 95 ? 1.340 -17.715 3.845 1.00 90.88 95 GLY A C 1
ATOM 689 O O . GLY A 1 95 ? 0.284 -17.156 4.154 1.00 90.88 95 GLY A O 1
ATOM 690 N N . ARG A 1 96 ? 2.341 -17.062 3.248 1.00 90.62 96 ARG A N 1
ATOM 691 C CA . ARG A 1 96 ? 2.351 -15.624 2.964 1.00 90.62 96 ARG A CA 1
ATOM 692 C C . ARG A 1 96 ? 2.539 -15.396 1.478 1.00 90.62 96 ARG A C 1
ATOM 694 O O . ARG A 1 96 ? 3.643 -15.536 0.964 1.00 90.62 96 ARG A O 1
ATOM 701 N N . ILE A 1 97 ? 1.468 -14.983 0.817 1.00 93.94 97 ILE A N 1
ATOM 702 C CA . ILE A 1 97 ? 1.489 -14.586 -0.589 1.00 93.94 97 ILE A CA 1
ATOM 703 C C . ILE A 1 97 ? 1.327 -13.065 -0.636 1.00 93.94 97 ILE A C 1
ATOM 705 O O . ILE A 1 97 ? 0.494 -12.493 0.072 1.00 93.94 97 ILE A O 1
ATOM 709 N N . ASN A 1 98 ? 2.192 -12.384 -1.384 1.00 95.81 98 ASN A N 1
ATOM 710 C CA . ASN A 1 98 ? 1.983 -10.969 -1.684 1.00 95.81 98 ASN A CA 1
ATOM 711 C C . ASN A 1 98 ? 0.922 -10.872 -2.777 1.00 95.81 98 ASN A C 1
ATOM 713 O O . ASN A 1 98 ? 0.926 -11.699 -3.682 1.00 95.81 98 ASN A O 1
ATOM 717 N N . TRP A 1 99 ? 0.062 -9.856 -2.723 1.00 97.56 99 TRP A N 1
ATOM 718 C CA . TRP A 1 99 ? -1.028 -9.688 -3.690 1.00 97.56 99 TRP A CA 1
ATOM 719 C C . TRP A 1 99 ? -2.036 -10.853 -3.680 1.00 97.56 99 TRP A C 1
ATOM 721 O O . TRP A 1 99 ? -2.547 -11.270 -4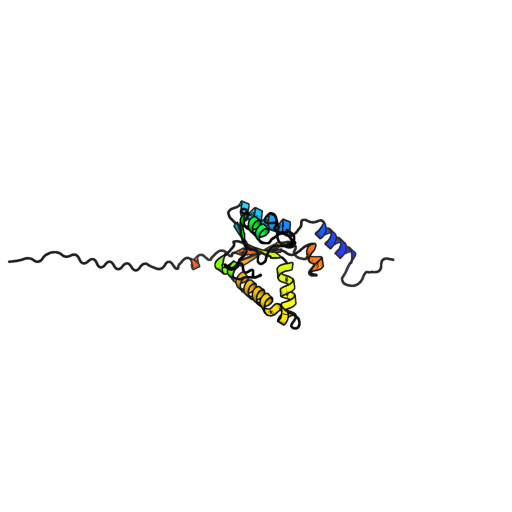.714 1.00 97.56 99 TRP A O 1
ATOM 731 N N . ASP A 1 100 ? -2.343 -11.392 -2.499 1.00 97.62 100 ASP A N 1
ATOM 732 C CA . ASP A 1 100 ? -3.333 -12.463 -2.357 1.00 97.62 100 ASP A CA 1
ATOM 733 C C . ASP A 1 100 ? -4.767 -11.924 -2.495 1.00 97.62 100 ASP A C 1
ATOM 735 O O . ASP A 1 100 ? -5.192 -11.065 -1.715 1.00 97.62 100 ASP A O 1
ATOM 739 N N . THR A 1 101 ? -5.536 -12.428 -3.467 1.00 97.88 101 THR A N 1
ATOM 740 C CA . THR A 1 101 ? -6.920 -11.982 -3.714 1.00 97.88 101 THR A CA 1
ATOM 741 C C . THR A 1 101 ? -7.845 -12.265 -2.538 1.00 97.88 101 THR A C 1
ATOM 743 O O . THR A 1 101 ? -8.837 -11.565 -2.374 1.00 97.88 101 THR A O 1
ATOM 746 N N . ARG A 1 102 ? -7.500 -13.203 -1.650 1.00 97.44 102 ARG A N 1
ATOM 747 C CA . ARG A 1 102 ? -8.293 -13.510 -0.451 1.00 97.44 102 ARG A CA 1
ATOM 748 C C . ARG A 1 102 ? -8.307 -12.368 0.565 1.00 97.44 102 ARG A C 1
ATOM 750 O O . ARG A 1 102 ? -9.237 -12.274 1.363 1.00 97.44 102 ARG A O 1
ATOM 757 N N . LEU A 1 103 ? -7.359 -11.426 0.485 1.00 98.00 103 LEU A N 1
ATOM 758 C CA . LEU A 1 103 ? -7.480 -10.147 1.194 1.00 98.00 103 LEU A CA 1
ATOM 759 C C . LEU A 1 103 ? -8.734 -9.376 0.744 1.00 98.00 103 LEU A C 1
ATOM 761 O O . LEU A 1 103 ? -9.393 -8.747 1.565 1.00 98.00 103 LEU A O 1
ATOM 765 N N . ILE A 1 104 ? -9.075 -9.436 -0.543 1.00 97.88 104 ILE A N 1
ATOM 766 C CA . ILE A 1 104 ? -10.275 -8.808 -1.101 1.00 97.88 104 ILE A CA 1
ATOM 767 C C . ILE A 1 104 ? -11.494 -9.710 -0.911 1.00 97.88 104 ILE A C 1
ATOM 769 O O . ILE A 1 104 ? -12.539 -9.216 -0.517 1.00 97.88 104 ILE A O 1
ATOM 773 N N . ASP A 1 105 ? -11.381 -11.011 -1.171 1.00 96.94 105 ASP A N 1
ATOM 774 C CA . ASP A 1 105 ? -12.547 -11.899 -1.231 1.00 96.94 105 ASP A CA 1
ATOM 775 C C . ASP A 1 105 ? -13.052 -12.326 0.155 1.00 96.94 105 ASP A C 1
ATOM 777 O O . ASP A 1 105 ? -14.263 -12.331 0.393 1.00 96.94 105 ASP A O 1
ATOM 781 N N . GLU A 1 106 ? -12.137 -12.627 1.081 1.00 96.81 106 GLU A N 1
ATOM 782 C CA . GLU A 1 106 ? -12.451 -13.175 2.406 1.00 96.81 106 GLU A CA 1
ATOM 783 C C . GLU A 1 106 ? -12.367 -12.109 3.504 1.00 96.81 106 GLU A C 1
ATOM 785 O O . GLU A 1 106 ? -13.272 -11.995 4.328 1.00 96.81 106 GLU A O 1
ATOM 790 N N . VAL A 1 107 ? -11.290 -11.313 3.518 1.00 96.62 107 VAL A N 1
ATOM 791 C CA . VAL A 1 107 ? -11.037 -10.335 4.595 1.00 96.62 107 VAL A CA 1
ATOM 792 C C . VAL A 1 107 ? -11.821 -9.042 4.381 1.00 96.62 107 VAL A C 1
ATOM 794 O O . VAL A 1 107 ? -12.344 -8.478 5.339 1.00 96.62 107 VAL A O 1
ATOM 797 N N . GLN A 1 108 ? -11.934 -8.581 3.131 1.00 97.06 108 GLN A N 1
ATOM 798 C CA . GLN A 1 108 ? -12.790 -7.457 2.743 1.00 97.06 108 GLN A CA 1
ATOM 799 C C . GLN A 1 108 ? -12.582 -6.148 3.548 1.00 97.06 108 GLN A C 1
ATOM 801 O O . GLN A 1 108 ? -13.573 -5.535 3.964 1.00 97.06 108 GLN A O 1
ATOM 806 N N . PRO A 1 109 ? -11.336 -5.674 3.746 1.00 98.12 109 PRO A N 1
ATOM 807 C CA . PRO A 1 109 ? -11.057 -4.476 4.543 1.00 98.12 109 PRO A CA 1
ATOM 808 C C . PRO A 1 109 ? -11.701 -3.216 3.940 1.00 98.12 109 PRO A C 1
ATOM 810 O O . PRO A 1 109 ? -11.942 -3.150 2.736 1.00 98.12 109 PRO A O 1
ATOM 813 N N . ASP A 1 110 ? -11.949 -2.183 4.745 1.00 98.38 110 ASP A N 1
ATOM 814 C CA . ASP A 1 110 ? -12.541 -0.921 4.267 1.00 98.38 110 ASP A CA 1
ATOM 815 C C . ASP A 1 110 ? -11.603 -0.166 3.320 1.00 98.38 110 ASP A C 1
ATOM 817 O O . ASP A 1 110 ? -12.041 0.441 2.335 1.00 98.38 110 ASP A O 1
ATOM 821 N N . PHE A 1 111 ? -10.301 -0.245 3.603 1.00 98.69 111 PHE A N 1
ATOM 822 C CA . PHE A 1 111 ? -9.248 0.307 2.764 1.00 98.69 111 PHE A CA 1
ATOM 823 C C . PHE A 1 111 ? -8.188 -0.738 2.442 1.00 98.69 111 PHE A C 1
ATOM 825 O O . PHE A 1 111 ? -7.889 -1.602 3.260 1.00 98.69 111 PHE A O 1
ATOM 832 N N . ILE A 1 112 ? -7.566 -0.622 1.274 1.00 98.69 112 ILE A N 1
ATOM 833 C CA . ILE A 1 112 ? -6.353 -1.362 0.910 1.00 98.69 112 ILE A CA 1
ATOM 834 C C . ILE A 1 112 ? -5.278 -0.339 0.573 1.00 98.69 112 ILE A C 1
ATOM 836 O O . ILE A 1 112 ? -5.531 0.612 -0.168 1.00 98.69 112 ILE A O 1
ATOM 840 N N . VAL A 1 113 ? -4.079 -0.520 1.122 1.00 98.19 113 VAL A N 1
ATOM 841 C CA . VAL A 1 113 ? -2.961 0.398 0.902 1.00 98.19 113 VAL A CA 1
ATOM 842 C C . VAL A 1 113 ? -1.711 -0.345 0.462 1.00 98.19 113 VAL A C 1
ATOM 844 O O . VAL A 1 113 ? -1.382 -1.415 0.971 1.00 98.19 113 VAL A O 1
ATOM 847 N N . PHE A 1 114 ? -1.013 0.244 -0.501 1.00 97.69 114 PHE A N 1
ATOM 848 C CA . PHE A 1 114 ? 0.296 -0.206 -0.957 1.00 97.69 114 PHE A CA 1
ATOM 849 C C . PHE A 1 114 ? 1.074 0.968 -1.541 1.00 97.69 114 PHE A C 1
ATOM 851 O O . PHE A 1 114 ? 0.483 1.962 -1.979 1.00 97.69 114 PHE A O 1
ATOM 858 N N . SER A 1 115 ? 2.400 0.866 -1.524 1.00 96.62 115 SER A N 1
ATOM 859 C CA . SER A 1 115 ? 3.278 1.856 -2.126 1.00 96.62 115 SER A CA 1
ATOM 860 C C . SER A 1 115 ? 3.737 1.436 -3.519 1.00 96.62 115 SER A C 1
ATOM 862 O O . SER A 1 115 ? 3.530 0.320 -4.003 1.00 96.62 115 SER A O 1
ATOM 864 N N . SER A 1 116 ? 4.395 2.379 -4.171 1.00 95.81 116 SER A N 1
ATOM 865 C CA . SER A 1 116 ? 5.132 2.188 -5.417 1.00 95.81 116 SER A CA 1
ATOM 866 C C . SER A 1 116 ? 6.199 1.100 -5.300 1.00 95.81 116 SER A C 1
ATOM 868 O O . SER A 1 116 ? 6.421 0.403 -6.284 1.00 95.81 116 SER A O 1
ATOM 870 N N . PHE A 1 117 ? 6.792 0.860 -4.125 1.00 94.12 117 PHE A N 1
ATOM 871 C CA . PHE A 1 117 ? 7.745 -0.243 -3.941 1.00 94.12 117 PHE A CA 1
ATOM 872 C C . PHE A 1 117 ? 7.109 -1.619 -4.129 1.00 94.12 117 PHE A C 1
ATOM 874 O O . PHE A 1 117 ? 7.728 -2.501 -4.718 1.00 94.12 117 PHE A O 1
ATOM 881 N N . GLU A 1 118 ? 5.883 -1.818 -3.646 1.00 94.88 118 GLU A N 1
ATOM 882 C CA . GLU A 1 118 ? 5.188 -3.091 -3.807 1.00 94.88 118 GLU A CA 1
ATOM 883 C C . GLU A 1 118 ? 4.762 -3.315 -5.267 1.00 94.88 118 GLU A C 1
ATOM 885 O O . GLU A 1 118 ? 4.753 -4.456 -5.734 1.00 94.88 118 GLU A O 1
ATOM 890 N N . ALA A 1 119 ? 4.385 -2.248 -5.983 1.00 94.25 119 ALA A N 1
ATOM 891 C CA . ALA A 1 119 ? 3.719 -2.344 -7.284 1.00 94.25 119 ALA A CA 1
ATOM 892 C C . ALA A 1 119 ? 4.643 -2.158 -8.501 1.00 94.25 119 ALA A C 1
ATOM 894 O O . ALA A 1 119 ? 4.504 -2.872 -9.496 1.00 94.25 119 ALA A O 1
ATOM 895 N N . ASP A 1 120 ? 5.561 -1.190 -8.467 1.00 94.31 120 ASP A N 1
ATOM 896 C CA . ASP A 1 120 ? 6.232 -0.712 -9.681 1.00 94.31 120 ASP A CA 1
ATOM 897 C C . ASP A 1 120 ? 7.270 -1.701 -10.218 1.00 94.31 120 ASP A C 1
ATOM 899 O O . ASP A 1 120 ? 7.406 -1.834 -11.434 1.00 94.31 120 ASP A O 1
ATOM 903 N N . ASP A 1 121 ? 7.974 -2.436 -9.352 1.00 92.50 121 ASP A N 1
ATOM 904 C CA . ASP A 1 121 ? 8.946 -3.435 -9.807 1.00 92.50 121 ASP A CA 1
ATOM 905 C C . ASP A 1 121 ? 8.278 -4.610 -10.508 1.00 92.50 121 ASP A C 1
ATOM 907 O O . ASP A 1 121 ? 8.722 -5.009 -11.584 1.00 92.50 121 ASP A O 1
ATOM 911 N N . LEU A 1 122 ? 7.187 -5.135 -9.947 1.00 94.81 122 LEU A N 1
ATOM 912 C CA . LEU A 1 122 ? 6.428 -6.198 -10.600 1.00 94.81 122 LEU A CA 1
ATOM 913 C C . LEU A 1 122 ? 5.774 -5.696 -11.889 1.00 94.81 122 LEU A C 1
ATOM 915 O O . LEU A 1 122 ? 5.783 -6.422 -12.877 1.00 94.81 122 LEU A O 1
ATOM 919 N N . ALA A 1 123 ? 5.288 -4.450 -11.931 1.00 94.56 123 ALA A N 1
ATOM 920 C CA . ALA A 1 123 ? 4.779 -3.847 -13.163 1.00 94.56 123 ALA A CA 1
ATOM 921 C C . ALA A 1 123 ? 5.873 -3.698 -14.237 1.00 94.56 123 ALA A C 1
ATOM 923 O O . ALA A 1 123 ? 5.636 -3.985 -15.410 1.00 94.56 123 ALA A O 1
ATOM 924 N N . ARG A 1 124 ? 7.089 -3.299 -13.845 1.00 94.38 124 ARG A N 1
ATOM 925 C CA . ARG A 1 124 ? 8.249 -3.207 -14.742 1.00 94.38 124 ARG A CA 1
ATOM 926 C C . ARG A 1 124 ? 8.685 -4.582 -15.247 1.00 94.38 124 ARG A C 1
ATOM 928 O O . ARG A 1 124 ? 8.931 -4.726 -16.439 1.00 94.38 124 ARG A O 1
ATOM 935 N N . ILE A 1 125 ? 8.745 -5.586 -14.370 1.00 95.69 125 ILE A N 1
ATOM 936 C CA . ILE A 1 125 ? 9.069 -6.975 -14.732 1.00 95.69 125 ILE A CA 1
ATOM 937 C C . ILE A 1 125 ? 8.000 -7.560 -15.661 1.00 95.69 125 ILE A C 1
ATOM 939 O O . ILE A 1 125 ? 8.342 -8.231 -16.628 1.00 95.69 125 ILE A O 1
ATOM 943 N N . ALA A 1 126 ? 6.718 -7.288 -15.409 1.00 96.00 126 ALA A N 1
ATOM 944 C CA . ALA A 1 126 ? 5.615 -7.755 -16.248 1.00 96.00 126 ALA A CA 1
ATOM 945 C C . ALA A 1 126 ? 5.723 -7.255 -17.697 1.00 96.00 126 ALA A C 1
ATOM 947 O O . ALA A 1 126 ? 5.317 -7.968 -18.615 1.00 96.00 126 ALA A O 1
ATOM 948 N N . ALA A 1 127 ? 6.284 -6.056 -17.886 1.00 96.06 127 ALA A N 1
ATOM 949 C CA . ALA A 1 127 ? 6.515 -5.430 -19.183 1.00 96.06 127 ALA A CA 1
ATOM 950 C C . ALA A 1 127 ? 7.831 -5.858 -19.866 1.00 96.06 127 ALA A C 1
ATOM 952 O O . ALA A 1 127 ? 8.039 -5.504 -21.025 1.00 96.06 127 ALA A O 1
ATOM 953 N N . ASP A 1 128 ? 8.708 -6.603 -19.183 1.00 96.50 128 ASP A N 1
ATOM 954 C CA . ASP A 1 128 ? 9.973 -7.114 -19.724 1.00 96.50 128 ASP A CA 1
ATOM 955 C C . ASP A 1 128 ? 9.862 -8.623 -20.034 1.00 96.50 128 ASP A C 1
ATOM 957 O O . ASP A 1 128 ? 9.926 -9.454 -19.118 1.00 96.50 128 ASP A O 1
ATOM 961 N N . PRO A 1 129 ? 9.750 -9.019 -21.319 1.00 95.88 129 PRO A N 1
ATOM 962 C CA . PRO A 1 129 ? 9.625 -10.422 -21.711 1.00 95.88 129 PRO A CA 1
ATOM 963 C C . PRO A 1 129 ? 10.810 -11.300 -21.292 1.00 95.88 129 PRO A C 1
ATOM 965 O O . PRO A 1 129 ? 10.642 -12.508 -21.129 1.00 95.88 129 PRO A O 1
ATOM 968 N N . ALA A 1 130 ? 12.005 -10.725 -21.119 1.00 96.94 130 ALA A N 1
ATOM 969 C CA . ALA A 1 130 ? 13.192 -11.472 -20.717 1.00 96.94 130 ALA A CA 1
ATOM 970 C C . ALA A 1 130 ? 13.215 -11.744 -19.204 1.00 96.94 130 ALA A C 1
ATOM 972 O O . ALA A 1 130 ? 13.699 -12.792 -18.766 1.00 96.94 130 ALA A O 1
ATOM 973 N N . ALA A 1 131 ? 12.686 -10.820 -18.396 1.00 95.88 131 ALA A N 1
ATOM 974 C CA . ALA A 1 131 ? 12.629 -10.960 -16.943 1.00 95.88 131 ALA A CA 1
ATOM 975 C C . ALA A 1 131 ? 11.399 -11.748 -16.467 1.00 95.88 131 ALA A C 1
ATOM 977 O O . ALA A 1 131 ? 11.513 -12.544 -15.529 1.00 95.88 131 ALA A O 1
ATOM 978 N N . ARG A 1 132 ? 10.242 -11.562 -17.120 1.00 96.38 132 ARG A N 1
ATOM 979 C CA . ARG A 1 132 ? 8.943 -12.108 -16.699 1.00 96.38 132 ARG A CA 1
ATOM 980 C C . ARG A 1 132 ? 8.956 -13.604 -16.346 1.00 96.38 132 ARG A C 1
ATOM 982 O O . ARG A 1 132 ? 8.461 -13.924 -15.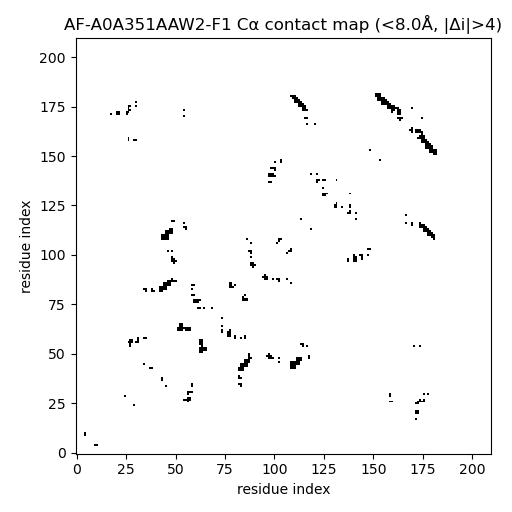266 1.00 96.38 132 ARG A O 1
ATOM 989 N N . PRO A 1 133 ? 9.562 -14.522 -17.131 1.00 97.81 133 PRO A N 1
ATOM 990 C CA . PRO A 1 133 ? 9.514 -15.956 -16.826 1.00 97.81 133 PRO A CA 1
ATOM 991 C C . PRO A 1 133 ? 10.049 -16.328 -15.436 1.00 97.81 133 PRO A C 1
ATOM 993 O O . PRO A 1 133 ? 9.581 -17.292 -14.837 1.00 97.81 133 PRO A O 1
ATOM 996 N N . LYS A 1 134 ? 10.997 -15.554 -14.888 1.00 97.00 134 LYS A N 1
ATOM 997 C CA . LYS A 1 134 ? 11.574 -15.796 -13.553 1.00 97.00 134 LYS A CA 1
ATOM 998 C C . LYS A 1 134 ? 10.637 -15.408 -12.407 1.00 97.00 134 LYS A C 1
ATOM 1000 O O . LYS A 1 134 ? 10.820 -15.883 -11.291 1.00 97.00 134 LYS A O 1
ATOM 1005 N N . PHE A 1 135 ? 9.657 -14.551 -12.677 1.00 97.12 135 PHE A N 1
ATOM 1006 C CA . PHE A 1 135 ? 8.748 -13.971 -11.685 1.00 97.12 135 PHE A CA 1
ATOM 1007 C C . PHE A 1 135 ? 7.276 -14.194 -12.048 1.00 97.12 135 PHE A C 1
ATOM 1009 O O . PHE A 1 135 ? 6.398 -13.536 -11.497 1.00 97.12 135 PHE A O 1
ATOM 1016 N N . GLU A 1 136 ? 6.998 -15.125 -12.961 1.00 96.69 136 GLU A N 1
ATOM 1017 C CA . GLU A 1 136 ? 5.681 -15.327 -13.572 1.00 96.69 136 GLU A CA 1
ATOM 1018 C C . GLU A 1 136 ? 4.567 -15.521 -12.533 1.00 96.69 136 GLU A C 1
ATOM 1020 O O . GLU A 1 136 ? 3.482 -14.968 -12.692 1.00 96.69 136 GLU A O 1
ATOM 1025 N N . ALA A 1 137 ? 4.838 -16.255 -11.447 1.00 96.50 137 ALA A N 1
ATOM 1026 C CA . ALA A 1 137 ? 3.881 -16.439 -10.356 1.00 96.50 137 ALA A CA 1
ATOM 1027 C C . ALA A 1 137 ? 3.538 -15.107 -9.666 1.00 96.50 137 ALA A C 1
ATOM 1029 O O . ALA A 1 137 ? 2.374 -14.723 -9.631 1.00 96.50 137 ALA A O 1
ATOM 1030 N N . ALA A 1 138 ? 4.549 -14.359 -9.214 1.00 96.31 138 ALA A N 1
ATOM 1031 C CA . ALA A 1 138 ? 4.354 -13.084 -8.522 1.00 96.31 138 ALA A CA 1
ATOM 1032 C C . ALA A 1 138 ? 3.702 -12.017 -9.419 1.00 96.31 138 ALA A C 1
ATOM 1034 O O . ALA A 1 138 ? 2.862 -11.245 -8.960 1.00 96.31 138 ALA A O 1
ATOM 1035 N N . VAL A 1 139 ? 4.063 -11.988 -10.707 1.00 97.62 139 VAL A N 1
ATOM 1036 C CA . VAL A 1 139 ? 3.432 -11.099 -11.690 1.00 97.62 139 VAL A CA 1
ATOM 1037 C C . VAL A 1 139 ? 1.955 -11.450 -11.857 1.00 97.62 139 VAL A C 1
ATOM 1039 O O . VAL A 1 139 ? 1.113 -10.559 -11.776 1.00 97.62 139 VAL A O 1
ATOM 1042 N N . LYS A 1 140 ? 1.622 -12.738 -12.014 1.00 97.62 140 LYS A N 1
ATOM 1043 C CA . LYS A 1 140 ? 0.229 -13.194 -12.108 1.00 97.62 140 LYS A CA 1
ATOM 1044 C C . LYS A 1 140 ? -0.571 -12.910 -10.841 1.00 97.62 140 LYS A C 1
ATOM 1046 O O . LYS A 1 140 ? -1.743 -12.566 -10.950 1.00 97.62 140 LYS A O 1
ATOM 1051 N N . ASP A 1 141 ? 0.028 -13.060 -9.664 1.00 97.50 141 ASP A N 1
ATOM 1052 C CA . ASP A 1 141 ? -0.628 -12.741 -8.393 1.00 97.50 141 ASP A CA 1
ATOM 1053 C C . ASP A 1 141 ? -0.984 -11.247 -8.335 1.00 97.50 141 ASP A C 1
ATOM 1055 O O . ASP A 1 141 ? -2.141 -10.902 -8.094 1.00 97.50 141 ASP A O 1
ATOM 1059 N N . MET A 1 142 ? -0.040 -10.360 -8.677 1.00 98.00 142 MET A N 1
ATOM 1060 C CA . MET A 1 142 ? -0.292 -8.916 -8.753 1.00 98.00 142 MET A CA 1
ATOM 1061 C C . MET A 1 142 ? -1.346 -8.557 -9.811 1.00 98.00 142 MET A C 1
ATOM 1063 O O . MET A 1 142 ? -2.238 -7.759 -9.526 1.00 98.00 142 MET A O 1
ATOM 1067 N N . GLU A 1 143 ? -1.260 -9.113 -11.024 1.00 97.62 143 GLU A N 1
ATOM 1068 C CA . GLU A 1 143 ? -2.227 -8.861 -12.104 1.00 97.62 143 GLU A CA 1
ATOM 1069 C C . GLU A 1 143 ? -3.644 -9.271 -11.665 1.00 97.62 143 GLU A C 1
ATOM 1071 O O . GLU A 1 143 ? -4.550 -8.436 -11.674 1.00 97.62 143 GLU A O 1
ATOM 1076 N N . ARG A 1 144 ? -3.819 -10.499 -11.149 1.00 97.94 144 ARG A N 1
ATOM 1077 C CA . ARG A 1 144 ? -5.118 -10.975 -10.638 1.00 97.94 144 ARG A CA 1
ATOM 1078 C C . ARG A 1 144 ? -5.635 -10.1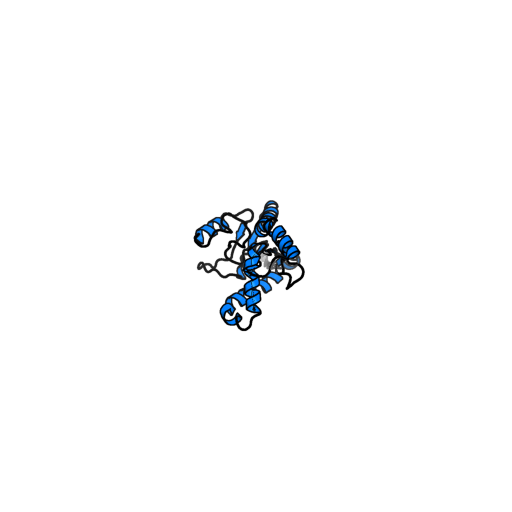25 -9.483 1.00 97.94 144 ARG A C 1
ATOM 1080 O O . ARG A 1 144 ? -6.822 -9.801 -9.450 1.00 97.94 144 ARG A O 1
ATOM 1087 N N . PHE A 1 145 ? -4.767 -9.753 -8.543 1.00 98.44 145 PHE A N 1
ATOM 1088 C CA . PHE A 1 145 ? -5.151 -8.887 -7.434 1.00 98.44 145 PHE A CA 1
ATOM 1089 C C . PHE A 1 145 ? -5.649 -7.537 -7.924 1.00 98.44 145 PHE A C 1
ATOM 1091 O O . PHE A 1 145 ? -6.686 -7.073 -7.466 1.00 98.44 145 PHE A O 1
ATOM 1098 N N . ARG A 1 146 ? -4.935 -6.899 -8.857 1.00 97.69 146 ARG A N 1
ATOM 1099 C CA . ARG A 1 146 ? -5.320 -5.590 -9.395 1.00 97.69 146 ARG A CA 1
ATOM 1100 C C . ARG A 1 146 ? -6.627 -5.664 -10.173 1.00 97.69 146 ARG A C 1
ATOM 1102 O O . ARG A 1 146 ? -7.465 -4.780 -10.004 1.00 97.69 146 ARG A O 1
ATOM 1109 N N . ASP A 1 147 ? -6.829 -6.703 -10.974 1.00 97.62 147 ASP A N 1
ATOM 1110 C CA . ASP A 1 147 ? -8.089 -6.913 -11.690 1.00 97.62 147 ASP A CA 1
ATOM 1111 C C . ASP A 1 147 ? -9.256 -7.055 -10.711 1.00 97.62 147 ASP A C 1
ATOM 1113 O O . ASP A 1 147 ? -10.288 -6.399 -10.867 1.00 97.62 147 ASP A O 1
ATOM 1117 N N . ARG A 1 148 ? -9.065 -7.842 -9.647 1.00 97.56 148 ARG A N 1
ATOM 1118 C CA . ARG A 1 148 ? -10.065 -8.021 -8.595 1.00 97.56 148 ARG A CA 1
ATOM 1119 C C . ARG A 1 148 ? -10.308 -6.740 -7.793 1.00 97.56 148 ARG A C 1
ATOM 1121 O O . ARG A 1 148 ? -11.456 -6.380 -7.543 1.00 97.56 148 ARG A O 1
ATOM 1128 N N . LEU A 1 149 ? -9.245 -6.019 -7.438 1.00 98.12 149 LEU A N 1
ATOM 1129 C CA . LEU A 1 149 ? -9.293 -4.768 -6.681 1.00 98.12 149 LEU A CA 1
ATOM 1130 C C . LEU A 1 149 ? -10.154 -3.724 -7.395 1.00 98.12 149 LEU A C 1
ATOM 1132 O O . LEU A 1 149 ? -10.997 -3.098 -6.764 1.00 98.12 149 LEU A O 1
ATOM 1136 N N . ASN A 1 150 ? -10.001 -3.579 -8.714 1.00 97.38 150 ASN A N 1
ATOM 1137 C CA . ASN A 1 150 ? -10.759 -2.606 -9.507 1.00 97.38 150 ASN A CA 1
ATOM 1138 C C . ASN A 1 150 ? -12.274 -2.862 -9.534 1.00 97.38 150 ASN A C 1
ATOM 1140 O O . ASN A 1 150 ? -13.046 -1.946 -9.834 1.00 97.38 150 ASN A O 1
ATOM 1144 N N . GLN A 1 151 ? -12.722 -4.084 -9.242 1.00 97.12 151 GLN A N 1
ATOM 1145 C CA . GLN A 1 151 ? -14.146 -4.417 -9.211 1.00 97.12 151 GLN A CA 1
ATOM 1146 C C . GLN A 1 151 ? -14.815 -3.828 -7.965 1.00 97.12 151 GLN A C 1
ATOM 1148 O O . GLN A 1 151 ? -15.808 -3.111 -8.095 1.00 97.12 151 GLN A O 1
ATOM 1153 N N . ASP A 1 152 ? -14.204 -4.011 -6.792 1.00 96.69 152 ASP A N 1
ATOM 1154 C CA . ASP A 1 152 ? -14.837 -3.711 -5.498 1.00 96.69 152 ASP A CA 1
ATOM 1155 C C . ASP A 1 152 ? -14.264 -2.482 -4.797 1.00 96.69 152 ASP A C 1
ATOM 1157 O O . ASP A 1 152 ? -14.870 -1.973 -3.856 1.00 96.69 152 ASP A O 1
ATOM 1161 N N . TYR A 1 153 ? -13.111 -1.994 -5.244 1.00 98.44 153 TYR A N 1
ATOM 1162 C CA . TYR A 1 153 ? -12.422 -0.852 -4.667 1.00 98.44 153 TYR A CA 1
ATOM 1163 C C . TYR A 1 153 ? -12.157 0.204 -5.732 1.00 98.44 153 TYR A C 1
ATOM 1165 O O . TYR A 1 153 ? -12.054 -0.074 -6.928 1.00 98.44 153 TYR A O 1
ATOM 1173 N N . GLU A 1 154 ? -12.035 1.443 -5.284 1.00 97.94 154 GLU A N 1
ATOM 1174 C CA . GLU A 1 154 ? -11.621 2.574 -6.103 1.00 97.94 154 GLU A CA 1
ATOM 1175 C C . GLU A 1 154 ? -10.460 3.310 -5.440 1.00 97.94 154 GLU A C 1
ATOM 1177 O O . GLU A 1 154 ? -10.325 3.311 -4.213 1.00 97.94 154 GLU A O 1
ATOM 1182 N N . VAL A 1 155 ? -9.602 3.938 -6.246 1.00 97.94 155 VAL A N 1
ATOM 1183 C CA . VAL A 1 155 ? -8.548 4.805 -5.713 1.00 97.94 155 VAL A CA 1
ATOM 1184 C C . VAL A 1 155 ? -9.217 6.007 -5.064 1.00 97.94 155 VAL A C 1
ATOM 1186 O O . VAL A 1 155 ? -9.795 6.847 -5.748 1.00 97.94 155 VAL A O 1
ATOM 1189 N N . TRP A 1 156 ? -9.105 6.102 -3.744 1.00 98.06 156 TRP A N 1
ATOM 1190 C CA . TRP A 1 156 ? -9.652 7.218 -2.988 1.00 98.06 156 TRP A CA 1
ATOM 1191 C C . TRP A 1 156 ? -8.649 8.362 -2.883 1.00 98.06 156 TRP A C 1
ATOM 1193 O O . TRP A 1 156 ? -9.002 9.518 -3.109 1.00 98.06 156 TRP A O 1
ATOM 1203 N N . GLN A 1 157 ? -7.388 8.049 -2.575 1.00 97.50 157 GLN A N 1
ATOM 1204 C CA . GLN A 1 157 ? -6.320 9.042 -2.484 1.00 97.50 157 GLN A CA 1
ATOM 1205 C C . GLN A 1 157 ? -4.986 8.503 -3.000 1.00 97.50 157 GLN A C 1
ATOM 1207 O O . GLN A 1 157 ? -4.690 7.309 -2.918 1.00 97.50 157 GLN A O 1
ATOM 1212 N N . ARG A 1 158 ? -4.163 9.429 -3.500 1.00 97.25 158 ARG A N 1
ATOM 1213 C CA . ARG A 1 158 ? -2.758 9.206 -3.851 1.00 97.25 158 ARG A CA 1
ATOM 1214 C C . ARG A 1 158 ? -1.906 10.189 -3.068 1.00 97.25 158 ARG A C 1
ATOM 1216 O O . ARG A 1 158 ? -2.088 11.398 -3.194 1.00 97.25 158 ARG A O 1
ATOM 1223 N N . VAL A 1 159 ? -0.971 9.678 -2.279 1.00 96.94 159 VAL A N 1
ATOM 1224 C CA . VAL A 1 159 ? -0.041 10.492 -1.487 1.00 96.94 159 VAL A CA 1
ATOM 1225 C C . VAL A 1 159 ? 1.358 10.290 -2.047 1.00 96.94 159 VAL A C 1
ATOM 1227 O O . VAL A 1 159 ? 1.730 9.178 -2.388 1.00 96.94 159 VAL A O 1
ATOM 1230 N N . GLY A 1 160 ? 2.150 11.354 -2.178 1.00 93.31 160 GLY A N 1
ATOM 1231 C CA . GLY A 1 160 ? 3.501 11.229 -2.738 1.00 93.31 160 GLY A CA 1
ATOM 1232 C C . GLY A 1 160 ? 3.564 11.147 -4.270 1.00 93.31 160 GLY A C 1
ATOM 1233 O O . GLY A 1 160 ? 4.637 10.902 -4.814 1.00 93.31 160 GLY A O 1
ATOM 1234 N N . ALA A 1 161 ? 2.453 11.397 -4.972 1.00 90.88 161 ALA A N 1
ATOM 1235 C CA . ALA A 1 161 ? 2.414 11.429 -6.434 1.00 90.88 161 ALA A CA 1
ATOM 1236 C C . ALA A 1 161 ? 3.457 12.397 -7.029 1.00 90.88 161 ALA A C 1
ATOM 1238 O O . ALA A 1 161 ? 3.787 13.429 -6.435 1.00 90.88 161 ALA A O 1
ATOM 1239 N N . GLY A 1 162 ? 3.967 12.050 -8.214 1.00 84.94 162 GLY A N 1
ATOM 1240 C CA . GLY A 1 162 ? 4.995 12.823 -8.921 1.00 84.94 162 GLY A CA 1
ATOM 1241 C C . GLY A 1 162 ? 6.417 12.658 -8.372 1.00 84.94 162 GLY A C 1
ATOM 1242 O O . GLY A 1 162 ? 7.312 13.361 -8.831 1.00 84.94 162 GLY A O 1
ATOM 1243 N N . GLY A 1 163 ? 6.627 11.756 -7.406 1.00 87.06 163 GLY A N 1
ATOM 1244 C CA . GLY A 1 163 ? 7.950 11.401 -6.894 1.00 87.06 163 GLY A CA 1
ATOM 1245 C C . GLY A 1 163 ? 8.820 10.619 -7.894 1.00 87.06 163 GLY A C 1
ATOM 1246 O O . GLY A 1 163 ? 8.392 10.321 -9.016 1.00 87.06 163 GLY A O 1
ATOM 1247 N N . PRO A 1 164 ? 10.059 10.269 -7.500 1.00 86.19 164 PRO A N 1
ATOM 1248 C CA . PRO A 1 164 ? 10.961 9.474 -8.326 1.00 86.19 164 PRO A CA 1
ATOM 1249 C C . PRO A 1 164 ? 10.368 8.102 -8.664 1.00 86.19 164 PRO A C 1
ATOM 1251 O O . PRO A 1 164 ? 9.639 7.523 -7.870 1.00 86.19 164 PRO A O 1
ATOM 1254 N N . ARG A 1 165 ? 10.726 7.562 -9.833 1.00 85.06 165 ARG A N 1
ATOM 1255 C CA . ARG A 1 165 ? 10.328 6.211 -10.289 1.00 85.06 165 ARG A CA 1
ATOM 1256 C C . ARG A 1 165 ? 11.504 5.230 -10.363 1.00 85.06 165 ARG A C 1
ATOM 1258 O O . ARG A 1 165 ? 11.329 4.070 -10.712 1.00 85.06 165 ARG A O 1
ATOM 1265 N N . ILE A 1 166 ? 12.714 5.712 -10.077 1.00 86.69 166 ILE A N 1
ATOM 1266 C CA . ILE A 1 166 ? 13.905 4.876 -9.904 1.00 86.69 166 ILE A CA 1
ATOM 1267 C C . ILE A 1 166 ? 13.826 4.296 -8.493 1.00 86.69 166 ILE A C 1
ATOM 1269 O O . ILE A 1 166 ? 13.749 5.074 -7.543 1.00 86.69 166 ILE A O 1
ATOM 1273 N N . HIS A 1 167 ? 13.863 2.966 -8.369 1.00 87.12 167 HIS A N 1
ATOM 1274 C CA . HIS A 1 167 ? 13.619 2.237 -7.115 1.00 87.12 167 HIS A CA 1
ATOM 1275 C C . HIS A 1 167 ? 14.376 2.825 -5.911 1.00 87.12 167 HIS A C 1
ATOM 1277 O O . HIS A 1 167 ? 13.779 3.149 -4.889 1.00 87.12 167 HIS A O 1
ATOM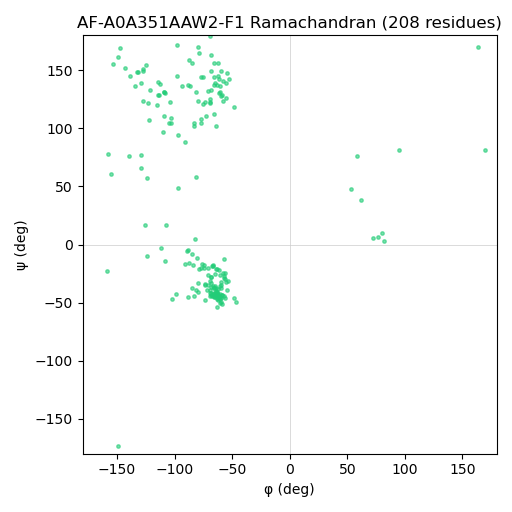 1283 N N . ASP A 1 168 ? 15.678 3.074 -6.058 1.00 86.00 168 ASP A N 1
ATOM 1284 C CA . ASP A 1 168 ? 16.511 3.597 -4.965 1.00 86.00 168 ASP A CA 1
ATOM 1285 C C . ASP A 1 168 ? 16.213 5.059 -4.599 1.00 86.00 168 ASP A C 1
ATOM 1287 O O . ASP A 1 168 ? 16.506 5.500 -3.491 1.00 86.00 168 ASP A O 1
ATOM 1291 N N . LEU A 1 169 ? 15.596 5.828 -5.498 1.00 89.12 169 LEU A N 1
ATOM 1292 C CA . LEU A 1 169 ? 15.178 7.204 -5.217 1.00 89.12 169 LEU A CA 1
ATOM 1293 C C . LEU A 1 169 ? 13.750 7.283 -4.675 1.00 89.12 169 LEU A C 1
ATOM 1295 O O . LEU A 1 169 ? 13.381 8.292 -4.073 1.00 89.12 169 LEU A O 1
ATOM 1299 N N . MET A 1 170 ? 12.947 6.229 -4.840 1.00 90.88 170 MET A N 1
ATOM 1300 C CA . MET A 1 170 ? 11.574 6.194 -4.336 1.00 90.88 170 MET A CA 1
ATOM 1301 C C . MET A 1 170 ? 11.509 6.318 -2.813 1.00 90.88 170 MET A C 1
ATOM 1303 O O . MET A 1 170 ? 10.505 6.792 -2.302 1.00 90.88 170 MET A O 1
ATOM 1307 N N . TYR A 1 171 ? 12.580 5.996 -2.079 1.00 88.00 171 TYR A N 1
ATOM 1308 C CA . TYR A 1 171 ? 12.656 6.146 -0.618 1.00 88.00 171 TYR A CA 1
ATOM 1309 C C . TYR A 1 171 ? 12.393 7.576 -0.133 1.00 88.00 171 TYR A C 1
ATOM 1311 O O . TYR A 1 171 ? 11.951 7.763 1.000 1.00 88.00 171 TYR A O 1
ATOM 1319 N N . ILE A 1 172 ? 12.683 8.570 -0.979 1.00 90.12 172 ILE A N 1
ATOM 1320 C CA . ILE A 1 172 ? 12.521 9.992 -0.663 1.00 90.12 172 ILE A CA 1
ATOM 1321 C C . ILE A 1 172 ? 11.041 10.373 -0.626 1.00 90.12 172 ILE A C 1
ATOM 1323 O O . ILE A 1 172 ? 10.618 11.174 0.203 1.00 90.12 172 ILE A O 1
ATOM 1327 N N . ARG A 1 173 ? 10.252 9.819 -1.548 1.00 93.69 173 ARG A N 1
ATOM 1328 C CA . ARG A 1 173 ? 8.826 10.111 -1.672 1.00 93.69 173 ARG A CA 1
ATOM 1329 C C . ARG A 1 173 ? 8.137 8.967 -2.409 1.00 93.69 173 ARG A C 1
ATOM 1331 O O . ARG A 1 173 ? 7.856 9.112 -3.601 1.00 93.69 173 ARG A O 1
ATOM 1338 N N . PRO A 1 174 ? 7.874 7.835 -1.734 1.00 95.12 174 PRO A N 1
ATOM 1339 C CA . PRO A 1 174 ? 7.137 6.765 -2.370 1.00 95.12 174 PRO A CA 1
ATOM 1340 C C . PRO A 1 174 ? 5.721 7.254 -2.634 1.00 95.12 174 PRO A C 1
ATOM 1342 O O . PRO A 1 174 ? 5.098 7.906 -1.789 1.00 95.12 174 PRO A O 1
ATOM 1345 N N . GLU A 1 175 ? 5.207 6.937 -3.811 1.00 96.69 175 GLU A N 1
ATOM 1346 C CA . GLU A 1 175 ? 3.785 7.074 -4.054 1.00 96.69 175 GLU A CA 1
ATOM 1347 C C . GLU A 1 175 ? 3.026 6.000 -3.267 1.00 96.69 175 GLU A C 1
ATOM 1349 O O . GLU A 1 175 ? 3.404 4.831 -3.314 1.00 96.69 175 GLU A O 1
ATOM 1354 N N . MET A 1 176 ? 1.980 6.412 -2.555 1.00 97.62 176 MET A N 1
ATOM 1355 C CA . MET A 1 176 ? 1.073 5.574 -1.780 1.00 97.62 176 MET A CA 1
ATOM 1356 C C . MET A 1 176 ? -0.310 5.627 -2.417 1.00 97.62 176 MET A C 1
ATOM 1358 O O . MET A 1 176 ? -0.852 6.720 -2.621 1.00 97.62 176 MET A O 1
ATOM 1362 N N . TRP A 1 177 ? -0.907 4.469 -2.684 1.00 98.31 177 TRP A N 1
ATOM 1363 C CA . TRP A 1 177 ? -2.298 4.379 -3.124 1.00 98.31 177 TRP A CA 1
ATOM 1364 C C . TRP A 1 177 ? -3.176 3.918 -1.976 1.00 98.31 177 TRP A C 1
ATOM 1366 O O . TRP A 1 177 ? -2.962 2.840 -1.427 1.00 98.31 177 TRP A O 1
ATOM 1376 N N . ILE A 1 178 ? -4.184 4.725 -1.651 1.00 98.56 178 ILE A N 1
ATOM 1377 C CA . ILE A 1 178 ? -5.23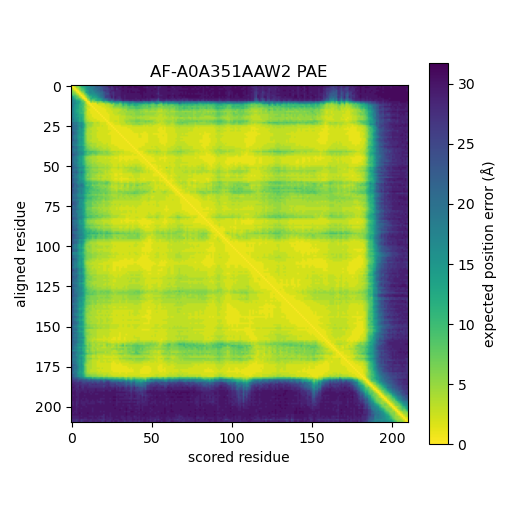8 4.361 -0.711 1.00 98.56 178 ILE A CA 1
ATOM 1378 C C . ILE A 1 178 ? -6.473 4.007 -1.530 1.00 98.56 178 ILE A C 1
ATOM 1380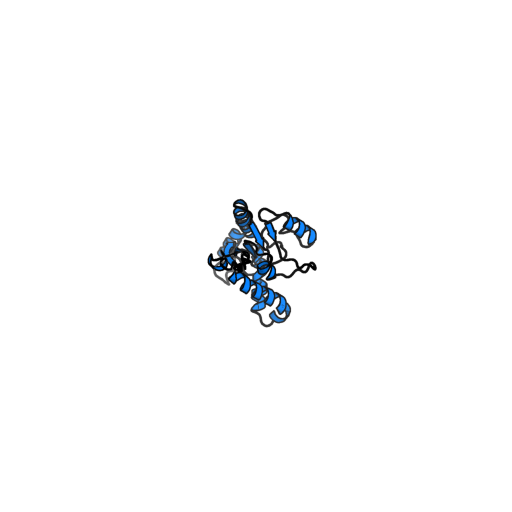 O O . ILE A 1 178 ? -7.107 4.879 -2.128 1.00 98.56 178 ILE A O 1
ATOM 1384 N N . TRP A 1 179 ? -6.801 2.724 -1.561 1.00 98.69 179 TRP A N 1
ATOM 1385 C CA . TRP A 1 179 ? -8.005 2.202 -2.188 1.00 98.69 179 TRP A CA 1
ATOM 1386 C C . TRP A 1 179 ? -9.102 2.090 -1.147 1.00 98.69 179 TRP A C 1
ATOM 1388 O O . TRP A 1 179 ? -8.848 1.618 -0.043 1.00 98.69 179 TRP A O 1
ATOM 1398 N N . ARG A 1 180 ? -10.316 2.507 -1.494 1.00 98.44 180 ARG A N 1
ATOM 1399 C CA . ARG A 1 180 ? -11.492 2.420 -0.630 1.00 98.44 180 ARG A CA 1
ATOM 1400 C C . ARG A 1 180 ? -12.501 1.466 -1.237 1.00 98.44 180 ARG A C 1
ATOM 1402 O O . ARG A 1 180 ? -12.710 1.483 -2.449 1.00 98.44 180 ARG A O 1
ATOM 1409 N N . LYS A 1 181 ? -13.130 0.653 -0.392 1.00 97.62 181 LYS A N 1
ATOM 1410 C CA . LYS A 1 181 ? -14.223 -0.224 -0.805 1.00 97.62 181 LYS A CA 1
ATOM 1411 C C . LYS A 1 181 ? -15.383 0.612 -1.351 1.00 97.62 181 LYS A C 1
ATOM 1413 O O . LYS A 1 181 ? -15.806 1.581 -0.716 1.00 97.62 181 LYS A O 1
ATOM 1418 N N . LYS A 1 182 ? -15.898 0.242 -2.522 1.00 96.19 182 LYS A N 1
ATOM 1419 C CA . LYS A 1 182 ? -17.057 0.893 -3.134 1.00 96.19 182 LYS A CA 1
ATOM 1420 C C . LYS A 1 182 ? -18.297 0.651 -2.267 1.00 96.19 182 LYS A C 1
ATOM 1422 O O . LYS A 1 182 ? -18.449 -0.437 -1.699 1.00 96.19 182 LYS A O 1
ATOM 1427 N N . PRO A 1 183 ? -19.212 1.627 -2.165 1.00 89.19 183 PRO A N 1
ATOM 1428 C CA . PRO A 1 183 ? -20.497 1.389 -1.527 1.00 89.19 183 PRO A CA 1
ATOM 1429 C C . PRO A 1 183 ? -21.246 0.299 -2.303 1.00 89.19 183 PRO A C 1
ATOM 1431 O O . PRO A 1 183 ? -21.363 0.374 -3.527 1.00 89.19 183 PRO A O 1
ATOM 1434 N N . LYS A 1 184 ? -21.758 -0.720 -1.603 1.00 73.31 184 LYS A N 1
ATOM 1435 C CA . LYS A 1 184 ? -22.644 -1.708 -2.231 1.00 73.31 184 LYS A CA 1
ATOM 1436 C C . LYS A 1 184 ? -23.872 -0.980 -2.769 1.00 73.31 184 LYS A C 1
ATOM 1438 O O . LYS A 1 184 ? -24.515 -0.227 -2.036 1.00 73.31 184 LYS A O 1
ATOM 1443 N N . SER A 1 185 ? -24.192 -1.197 -4.041 1.00 56.31 185 SER A N 1
ATOM 1444 C CA . SER A 1 185 ? -25.431 -0.674 -4.612 1.00 56.31 185 SER A CA 1
ATOM 1445 C C . SER A 1 185 ? -26.610 -1.324 -3.886 1.00 56.31 185 SER A C 1
ATOM 1447 O O . SER A 1 185 ? -26.592 -2.524 -3.623 1.00 56.31 185 SER A O 1
ATOM 1449 N N . ALA A 1 186 ? -27.645 -0.546 -3.554 1.00 52.78 186 ALA A N 1
ATOM 1450 C CA . ALA A 1 186 ? -28.808 -1.013 -2.784 1.00 52.78 186 ALA A CA 1
ATOM 1451 C C . ALA A 1 186 ? -29.554 -2.212 -3.422 1.00 52.78 186 ALA A C 1
ATOM 1453 O O . ALA A 1 186 ? -30.382 -2.845 -2.773 1.00 52.78 186 ALA A O 1
ATOM 1454 N N . THR A 1 187 ? -29.249 -2.538 -4.677 1.00 49.78 187 THR A N 1
ATOM 1455 C CA . THR A 1 187 ? -29.834 -3.633 -5.455 1.00 49.78 187 THR A CA 1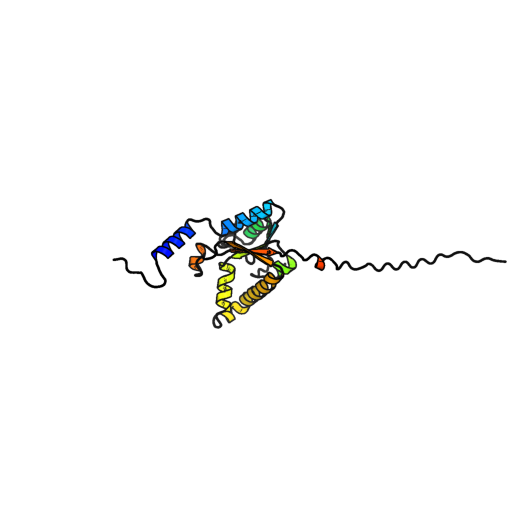
ATOM 1456 C C . THR A 1 187 ? -29.262 -5.016 -5.105 1.00 49.78 187 THR A C 1
ATOM 1458 O O . THR A 1 187 ? -29.954 -6.008 -5.307 1.00 49.78 187 THR A O 1
ATOM 1461 N N . ASP A 1 188 ? -28.069 -5.110 -4.505 1.00 48.28 188 ASP A N 1
ATOM 1462 C CA . ASP A 1 188 ? -27.443 -6.407 -4.170 1.00 48.28 188 ASP A CA 1
ATOM 1463 C C . ASP A 1 188 ? -27.994 -7.038 -2.876 1.00 48.28 188 ASP A C 1
ATOM 1465 O O . ASP A 1 188 ? -27.749 -8.208 -2.584 1.00 48.28 188 ASP A O 1
ATOM 1469 N N . SER A 1 189 ? -28.766 -6.278 -2.095 1.00 43.69 189 SER A N 1
ATOM 1470 C CA . SER A 1 189 ? -29.358 -6.734 -0.828 1.00 43.69 189 SER A CA 1
ATOM 1471 C C . SER A 1 189 ? -30.726 -7.410 -0.996 1.00 43.69 189 SER A C 1
ATOM 1473 O O . SER A 1 189 ? -31.276 -7.918 -0.021 1.00 43.69 189 SER A O 1
ATOM 1475 N N . ALA A 1 190 ? -31.287 -7.444 -2.209 1.00 40.59 190 ALA A N 1
ATOM 1476 C CA . ALA A 1 190 ? -32.600 -8.028 -2.494 1.00 40.59 190 ALA A CA 1
ATOM 1477 C C . ALA A 1 190 ? -32.501 -9.472 -3.020 1.00 40.59 190 ALA A C 1
ATOM 1479 O O . ALA A 1 190 ? -33.123 -9.832 -4.014 1.00 40.59 190 ALA A O 1
ATOM 1480 N N . SER A 1 191 ? -31.728 -10.317 -2.339 1.00 40.03 191 SER A N 1
ATOM 1481 C CA . SER A 1 191 ? -31.868 -11.774 -2.446 1.00 40.03 191 SER A CA 1
ATOM 1482 C C . SER A 1 191 ? -32.106 -12.357 -1.056 1.00 40.03 191 SER A C 1
ATOM 1484 O O . SER A 1 191 ? -31.349 -13.174 -0.541 1.00 40.03 191 SER A O 1
ATOM 1486 N N . THR A 1 192 ? -33.163 -11.881 -0.396 1.00 37.59 192 THR A N 1
ATOM 1487 C CA . THR A 1 192 ? -33.796 -12.646 0.678 1.00 37.59 192 THR A CA 1
ATOM 1488 C C . THR A 1 192 ? -34.640 -13.726 0.024 1.00 37.59 192 THR A C 1
ATOM 1490 O O . THR A 1 192 ? -35.673 -13.450 -0.585 1.00 37.59 192 THR A O 1
ATOM 1493 N N . SER A 1 193 ? -34.165 -14.960 0.133 1.00 39.72 193 SER A N 1
ATOM 1494 C CA . SER A 1 193 ? -34.922 -16.173 -0.132 1.00 39.72 193 SER A CA 1
ATOM 1495 C C . SER A 1 193 ? -36.279 -16.115 0.578 1.00 39.72 193 SER A C 1
ATOM 1497 O O . SER A 1 193 ? -36.360 -16.039 1.802 1.00 39.72 193 SER A O 1
ATOM 1499 N N . ASN A 1 194 ? -37.357 -16.151 -0.205 1.00 37.91 194 ASN A N 1
ATOM 1500 C CA . ASN A 1 194 ? -38.713 -16.361 0.293 1.00 37.91 194 ASN A CA 1
ATOM 1501 C C . ASN A 1 194 ? -38.783 -17.702 1.048 1.00 37.91 194 ASN A C 1
ATOM 1503 O O . ASN A 1 194 ? -38.530 -18.741 0.430 1.00 37.91 194 ASN A O 1
ATOM 1507 N N . PRO A 1 195 ? -39.197 -17.749 2.325 1.00 43.03 195 PRO A N 1
ATOM 1508 C CA . PRO A 1 195 ? -39.680 -18.991 2.900 1.00 43.03 195 PRO A CA 1
ATOM 1509 C C . PRO A 1 195 ? -41.063 -19.287 2.301 1.00 43.03 195 PRO A C 1
ATOM 1511 O O . PRO A 1 195 ? -42.037 -18.592 2.577 1.00 43.03 195 PRO A O 1
ATOM 1514 N N . SER A 1 196 ? -41.153 -20.321 1.459 1.00 41.09 196 SER A N 1
ATOM 1515 C CA . SER A 1 196 ? -42.440 -20.922 1.092 1.00 41.09 196 SER A CA 1
ATOM 1516 C C . SER A 1 196 ? -43.076 -21.535 2.337 1.00 41.09 196 SER A C 1
ATOM 1518 O O . SER A 1 196 ? -42.696 -22.619 2.776 1.00 41.09 196 SER A O 1
ATOM 1520 N N . SER A 1 197 ? -44.050 -20.843 2.912 1.00 40.31 197 SER A N 1
ATOM 1521 C CA . SER A 1 197 ? -44.946 -21.361 3.939 1.00 40.31 197 SER A CA 1
ATOM 1522 C C . SER A 1 197 ? -46.087 -22.138 3.276 1.00 40.31 197 SER A C 1
ATOM 1524 O O . SER A 1 197 ? -47.018 -21.564 2.721 1.00 40.31 197 SER A O 1
ATOM 1526 N N . THR A 1 198 ? -46.034 -23.469 3.340 1.00 40.94 198 THR A N 1
ATOM 1527 C CA . THR A 1 198 ? -47.192 -24.336 3.077 1.00 40.94 198 THR A CA 1
ATOM 1528 C C . THR A 1 198 ? -47.829 -24.722 4.408 1.00 40.94 198 THR A C 1
ATOM 1530 O O . THR A 1 198 ? -47.428 -25.674 5.068 1.00 40.94 198 THR A O 1
ATOM 1533 N N . THR A 1 199 ? -48.846 -23.975 4.829 1.00 42.12 199 THR A N 1
ATOM 1534 C CA . THR A 1 199 ? -49.764 -24.410 5.888 1.00 42.12 199 THR A CA 1
ATOM 1535 C C . THR A 1 199 ? -50.836 -25.300 5.269 1.00 42.12 199 THR A C 1
ATOM 1537 O O . THR A 1 199 ? -51.772 -24.802 4.651 1.00 42.12 199 THR A O 1
ATOM 1540 N N . SER A 1 200 ? -50.710 -26.616 5.436 1.00 43.88 200 SER A N 1
ATOM 1541 C CA . SER A 1 200 ? -51.820 -27.553 5.220 1.00 43.88 200 SER A CA 1
ATOM 1542 C C . SER A 1 200 ? -52.558 -27.742 6.544 1.00 43.88 200 SER A C 1
ATOM 1544 O O . SER A 1 200 ? -52.211 -28.609 7.340 1.00 43.88 200 SER A O 1
ATOM 1546 N N . GLY A 1 201 ? -53.537 -26.878 6.813 1.00 38.38 201 GLY A N 1
ATOM 1547 C CA . GLY A 1 201 ? -54.491 -27.052 7.904 1.00 38.38 201 GLY A CA 1
ATOM 1548 C C . GLY A 1 201 ? -55.822 -27.525 7.337 1.00 38.38 201 GLY A C 1
ATOM 1549 O O . GLY A 1 201 ? -56.556 -26.720 6.774 1.00 38.38 201 GLY A O 1
ATOM 1550 N N . THR A 1 202 ? -56.142 -28.810 7.491 1.00 46.56 202 THR A N 1
ATOM 1551 C CA . THR A 1 202 ? -57.505 -29.317 7.271 1.00 46.56 202 THR A CA 1
ATOM 1552 C C . THR A 1 202 ? -58.102 -29.685 8.619 1.00 46.56 202 THR A C 1
ATOM 1554 O O . THR A 1 202 ? -57.660 -30.615 9.289 1.00 46.56 202 THR A O 1
ATOM 1557 N N . SER A 1 203 ? -59.082 -28.885 9.019 1.00 46.88 203 SER A N 1
ATOM 1558 C CA . SER A 1 203 ? -59.930 -29.023 10.193 1.00 46.88 203 SER A CA 1
ATOM 1559 C C . SER A 1 203 ? -60.884 -30.209 10.034 1.00 46.88 203 SER A C 1
ATOM 1561 O O . SER A 1 203 ? -61.683 -30.260 9.102 1.00 46.88 203 SER A O 1
ATOM 1563 N N . GLY A 1 204 ? -60.818 -31.162 10.965 1.00 43.88 204 GLY A N 1
ATOM 1564 C CA . GLY A 1 204 ? -61.842 -32.189 11.133 1.00 43.88 204 GLY A CA 1
ATOM 1565 C C . GLY A 1 204 ? -63.023 -31.650 11.941 1.00 43.88 204 GLY A C 1
ATOM 1566 O O . GLY A 1 204 ? -62.831 -31.083 13.014 1.00 43.88 204 GLY A O 1
ATOM 1567 N N . ALA A 1 205 ? -64.240 -31.857 11.440 1.00 54.25 205 ALA A N 1
ATOM 1568 C CA . ALA A 1 205 ? -65.481 -31.758 12.207 1.00 54.25 205 ALA A CA 1
ATOM 1569 C C . ALA A 1 205 ? -66.352 -33.005 11.920 1.00 54.25 205 ALA A C 1
ATOM 1571 O O . ALA A 1 205 ? -66.227 -33.584 10.838 1.00 54.25 205 ALA A O 1
ATOM 1572 N N . PRO A 1 206 ? -67.156 -33.474 12.894 1.00 55.41 206 PRO A N 1
ATOM 1573 C CA . PRO A 1 206 ? -67.539 -34.882 13.028 1.00 55.41 206 PRO A CA 1
ATOM 1574 C C . PRO A 1 206 ? -68.787 -35.281 12.223 1.00 55.41 206 PRO A C 1
ATOM 1576 O O . PRO A 1 206 ? -69.625 -34.449 11.882 1.00 55.41 206 PRO A O 1
ATOM 1579 N N . ALA A 1 207 ? -68.914 -36.585 11.954 1.00 53.16 207 ALA A N 1
ATOM 1580 C CA . ALA A 1 207 ? -70.037 -37.193 11.240 1.00 53.16 207 ALA A CA 1
ATOM 1581 C C . ALA A 1 207 ? -71.309 -37.309 12.114 1.00 53.16 207 ALA A C 1
ATOM 1583 O O . ALA A 1 207 ? -71.190 -37.626 13.301 1.00 53.16 207 ALA A O 1
ATOM 1584 N N . PRO A 1 208 ? -72.520 -37.128 11.550 1.00 53.44 208 PRO A N 1
ATOM 1585 C CA . PRO A 1 208 ? -73.776 -37.382 12.249 1.00 53.44 208 PRO A CA 1
ATOM 1586 C C . PRO A 1 208 ? -74.221 -38.846 12.088 1.00 53.44 208 PRO A C 1
ATOM 1588 O O . PRO A 1 208 ? -74.145 -39.418 11.000 1.00 53.44 208 PRO A O 1
ATOM 1591 N N . THR A 1 209 ? -74.696 -39.449 13.176 1.00 51.22 209 THR A N 1
ATOM 1592 C CA . THR A 1 209 ? -75.314 -40.788 13.223 1.00 51.22 209 THR A CA 1
ATOM 1593 C C . THR A 1 209 ? -76.842 -40.665 13.204 1.00 51.22 209 THR A C 1
ATOM 1595 O O . THR A 1 209 ? -77.361 -39.726 13.813 1.00 51.22 209 THR A O 1
ATOM 1598 N N . PRO A 1 210 ? -77.574 -41.594 12.570 1.00 57.00 210 PRO A N 1
ATOM 1599 C CA . PRO A 1 210 ? -78.899 -42.013 13.016 1.00 57.00 210 PRO A CA 1
ATOM 1600 C C . PRO A 1 210 ? -78.824 -43.151 14.047 1.00 57.00 210 PRO A C 1
ATOM 1602 O O . PRO A 1 210 ? -77.902 -43.994 13.942 1.00 57.00 210 PRO A O 1
#